Protein AF-A0A8X7XPV9-F1 (afdb_monomer)

Structure (mmCIF, N/CA/C/O backbone):
data_AF-A0A8X7XPV9-F1
#
_entry.id   AF-A0A8X7XPV9-F1
#
loop_
_atom_site.group_PDB
_atom_site.id
_atom_site.type_symbol
_atom_site.label_atom_id
_atom_site.label_alt_id
_atom_site.label_comp_id
_atom_site.label_asym_id
_atom_site.label_entity_id
_atom_site.label_seq_id
_atom_site.pdbx_PDB_ins_code
_atom_site.Cartn_x
_atom_site.Cartn_y
_atom_site.Cartn_z
_atom_site.occupancy
_atom_site.B_iso_or_equiv
_atom_site.auth_seq_id
_atom_site.auth_comp_id
_atom_site.auth_asym_id
_atom_site.auth_atom_id
_atom_site.pdbx_PDB_model_num
ATOM 1 N N . MET A 1 1 ? -7.619 2.287 -3.193 1.00 30.64 1 MET A N 1
ATOM 2 C CA . MET A 1 1 ? -6.980 1.703 -1.985 1.00 30.64 1 MET A CA 1
ATOM 3 C C . MET A 1 1 ? -5.509 1.299 -2.156 1.00 30.64 1 MET A C 1
ATOM 5 O O . MET A 1 1 ? -4.857 1.069 -1.144 1.00 30.64 1 MET A O 1
ATOM 9 N N . ALA A 1 2 ? -4.932 1.245 -3.365 1.00 28.08 2 ALA A N 1
ATOM 10 C CA . ALA A 1 2 ? -3.497 0.985 -3.552 1.00 28.08 2 ALA A CA 1
ATOM 11 C C . ALA A 1 2 ? -2.633 2.254 -3.366 1.00 28.08 2 ALA A C 1
ATOM 13 O O . ALA A 1 2 ? -1.808 2.597 -4.213 1.00 28.08 2 ALA A O 1
ATOM 14 N N . GLU A 1 3 ? -2.829 2.994 -2.270 1.00 33.31 3 GLU A N 1
ATOM 15 C CA . GLU A 1 3 ? -1.891 4.061 -1.925 1.00 33.31 3 GLU A CA 1
ATOM 16 C C . GLU A 1 3 ? -0.657 3.463 -1.243 1.00 33.31 3 GLU A C 1
ATOM 18 O O . GLU A 1 3 ? -0.717 2.591 -0.377 1.00 33.31 3 GLU A O 1
ATOM 23 N N . THR A 1 4 ? 0.513 3.980 -1.605 1.00 36.44 4 THR A N 1
ATOM 24 C CA . THR A 1 4 ? 1.807 3.620 -1.011 1.00 36.44 4 THR A CA 1
ATOM 25 C C . THR A 1 4 ? 1.918 3.967 0.487 1.00 36.44 4 THR A C 1
ATOM 27 O O . THR A 1 4 ? 2.986 3.785 1.068 1.00 36.44 4 THR A O 1
ATOM 30 N N . ARG A 1 5 ? 0.859 4.482 1.121 1.00 42.75 5 ARG A N 1
ATOM 31 C CA . ARG A 1 5 ? 0.845 5.081 2.461 1.00 42.75 5 ARG A CA 1
ATOM 32 C C . ARG A 1 5 ? -0.448 4.767 3.186 1.00 42.75 5 ARG A C 1
ATOM 34 O O . ARG A 1 5 ? -1.394 4.286 2.578 1.00 42.75 5 ARG A O 1
ATOM 41 N N . SER A 1 6 ? -0.466 5.090 4.470 1.00 32.38 6 SER A N 1
ATOM 42 C CA . SER A 1 6 ? -1.652 4.969 5.292 1.00 32.38 6 SER A CA 1
ATOM 43 C C . SER A 1 6 ? -2.768 5.861 4.758 1.00 32.38 6 SER A C 1
ATOM 45 O O . SER A 1 6 ? -2.692 7.087 4.844 1.00 32.38 6 SER A O 1
ATOM 47 N N . SER A 1 7 ? -3.758 5.230 4.141 1.00 39.00 7 SER A N 1
ATOM 48 C CA . SER A 1 7 ? -5.023 5.822 3.720 1.00 39.00 7 SER A CA 1
ATOM 49 C C . SER A 1 7 ? -6.079 5.477 4.763 1.00 39.00 7 SER A C 1
ATOM 51 O O . SER A 1 7 ? -5.959 4.461 5.445 1.00 39.00 7 SER A O 1
ATOM 53 N N . TRP A 1 8 ? -7.131 6.273 4.878 1.00 38.75 8 TRP A N 1
ATOM 54 C CA . TRP A 1 8 ? -8.295 5.874 5.660 1.00 38.75 8 TRP A CA 1
ATOM 55 C C . TRP A 1 8 ? -9.568 6.128 4.867 1.00 38.75 8 TRP A C 1
ATOM 57 O O . TRP A 1 8 ? -9.593 6.988 3.988 1.00 38.75 8 TRP A O 1
ATOM 67 N N . GLY A 1 9 ? -10.591 5.332 5.152 1.00 35.00 9 GLY A N 1
ATOM 68 C CA . GLY A 1 9 ? -11.913 5.452 4.563 1.00 35.00 9 GLY A CA 1
ATOM 69 C C . GLY A 1 9 ? -12.980 5.547 5.642 1.00 35.00 9 GLY A C 1
ATOM 70 O O . GLY A 1 9 ? -12.885 4.884 6.676 1.00 35.00 9 GLY A O 1
ATOM 71 N N . VAL A 1 10 ? -13.992 6.373 5.400 1.00 45.41 10 VAL A N 1
ATOM 72 C CA . VAL A 1 10 ? -15.196 6.468 6.236 1.00 45.41 10 VAL A CA 1
ATOM 73 C C . VAL A 1 10 ? -16.260 5.579 5.631 1.00 45.41 10 VAL A C 1
ATOM 75 O O . VAL A 1 10 ? -16.562 5.716 4.445 1.00 45.41 10 VAL A O 1
ATOM 78 N N . VAL A 1 11 ? -16.835 4.696 6.441 1.00 45.06 11 VAL A N 1
ATOM 79 C CA . VAL A 1 11 ? -18.019 3.925 6.071 1.00 45.06 11 VAL A CA 1
ATOM 80 C C . VAL A 1 11 ? -19.217 4.485 6.821 1.00 45.06 11 VAL A C 1
ATOM 82 O O . VAL A 1 11 ? -19.209 4.531 8.052 1.00 45.06 11 VAL A O 1
ATOM 85 N N . GLN A 1 12 ? -20.253 4.872 6.080 1.00 38.53 12 GLN A N 1
ATOM 86 C CA . GLN A 1 12 ? -21.561 5.205 6.633 1.00 38.53 12 GLN A CA 1
ATOM 87 C C . GLN A 1 12 ? -22.608 4.219 6.100 1.00 38.53 12 GLN A C 1
ATOM 89 O O . GLN A 1 12 ? -22.809 4.118 4.885 1.00 38.53 12 GLN A O 1
ATOM 94 N N . ALA A 1 13 ? -23.268 3.495 7.007 1.00 34.16 13 ALA A N 1
ATOM 95 C CA . ALA A 1 13 ? -24.376 2.594 6.691 1.00 34.16 13 ALA A CA 1
ATOM 96 C C . ALA A 1 13 ? -25.711 3.279 7.029 1.00 34.16 13 ALA A C 1
ATOM 98 O O . ALA A 1 13 ? -25.912 3.731 8.153 1.00 34.16 13 ALA A O 1
ATOM 99 N N . GLY A 1 14 ? -26.629 3.373 6.065 1.00 32.22 14 GLY A N 1
ATOM 100 C CA . GLY A 1 14 ? -27.944 3.985 6.275 1.00 32.22 14 GLY A CA 1
ATOM 101 C C . GLY A 1 14 ? -28.988 3.493 5.275 1.00 32.22 14 GLY A C 1
ATOM 102 O O . GLY A 1 14 ? -28.664 3.152 4.138 1.00 32.22 14 GLY A O 1
ATOM 103 N N . GLY A 1 15 ? -30.252 3.442 5.699 1.00 36.12 15 GLY A N 1
ATOM 104 C CA . GLY A 1 15 ? -31.383 3.073 4.849 1.00 36.12 15 GLY A CA 1
ATOM 105 C C . GLY A 1 15 ? -32.087 4.298 4.268 1.00 36.12 15 GLY A C 1
ATOM 106 O O . GLY A 1 15 ? -32.755 5.001 5.015 1.00 36.12 15 GLY A O 1
ATOM 107 N N . ALA A 1 16 ? -31.958 4.536 2.955 1.00 33.62 16 ALA A N 1
ATOM 108 C CA . ALA A 1 16 ? -33.048 4.913 2.034 1.00 33.62 16 ALA A CA 1
ATOM 109 C C . ALA A 1 16 ? -32.554 5.446 0.666 1.00 33.62 16 ALA A C 1
ATOM 111 O O . ALA A 1 16 ? -31.709 6.329 0.598 1.00 33.62 16 ALA A O 1
ATOM 112 N N . LYS A 1 17 ? -33.233 4.927 -0.373 1.00 33.62 17 LYS A N 1
ATOM 113 C CA . LYS A 1 17 ? -33.413 5.289 -1.802 1.00 33.62 17 LYS A CA 1
ATOM 114 C C . LYS A 1 17 ? -32.201 5.583 -2.720 1.00 33.62 17 LYS A C 1
ATOM 116 O O . LYS A 1 17 ? -31.355 6.407 -2.400 1.00 33.62 17 LYS A O 1
ATOM 121 N N . PRO A 1 18 ? -32.187 4.990 -3.937 1.00 30.36 18 PRO A N 1
ATOM 122 C CA . PRO A 1 18 ? -31.054 5.073 -4.853 1.00 30.36 18 PRO A CA 1
ATOM 123 C C . PRO A 1 18 ? -31.061 6.386 -5.657 1.00 30.36 18 PRO A C 1
ATOM 125 O O . PRO A 1 18 ? -32.085 6.711 -6.267 1.00 30.36 18 PRO A O 1
ATOM 128 N N . PRO A 1 19 ? -29.933 7.108 -5.756 1.00 34.88 19 PRO A N 1
ATOM 129 C CA . PRO A 1 19 ? -29.693 8.044 -6.843 1.00 34.88 19 PRO A CA 1
ATOM 130 C C . PRO A 1 19 ? -29.078 7.325 -8.054 1.00 34.88 19 PRO A C 1
ATOM 132 O O . PRO A 1 19 ? -28.442 6.277 -7.950 1.00 34.88 19 PRO A O 1
ATOM 135 N N . SER A 1 20 ? -29.302 7.904 -9.230 1.00 32.81 20 SER A N 1
ATOM 136 C CA . SER A 1 20 ? -28.870 7.403 -10.535 1.00 32.81 20 SER A CA 1
ATOM 137 C C . SER A 1 20 ? -27.347 7.362 -10.699 1.00 32.81 20 SER A C 1
ATOM 139 O O . SER A 1 20 ? -26.659 8.344 -10.432 1.00 32.81 20 SER A O 1
ATOM 141 N N . VAL A 1 21 ? -26.856 6.241 -11.231 1.00 30.48 21 VAL A N 1
ATOM 142 C CA . VAL A 1 21 ? -25.447 5.946 -11.531 1.00 30.48 21 VAL A CA 1
ATOM 143 C C . VAL A 1 21 ? -24.903 6.856 -12.648 1.00 30.48 21 VAL A C 1
ATOM 145 O O . VAL A 1 21 ? -25.435 6.808 -13.761 1.00 30.48 21 VAL A O 1
ATOM 148 N N . PRO A 1 22 ? -23.811 7.616 -12.445 1.00 28.47 22 PRO A N 1
ATOM 149 C CA . PRO A 1 22 ? -23.015 8.136 -13.548 1.00 28.47 22 PRO A CA 1
ATOM 150 C C . PRO A 1 22 ? -22.052 7.051 -14.049 1.00 28.47 22 PRO A C 1
ATOM 152 O O . PRO A 1 22 ? -21.370 6.385 -13.272 1.00 28.47 22 PRO A O 1
ATOM 155 N N . LYS A 1 23 ? -21.980 6.875 -15.371 1.00 28.45 23 LYS A N 1
ATOM 156 C CA . LYS A 1 23 ? -20.984 6.014 -16.023 1.00 28.45 23 LYS A CA 1
ATOM 157 C C . LYS A 1 23 ? -19.599 6.664 -15.915 1.00 28.45 23 LYS A C 1
ATOM 159 O O . LYS A 1 23 ? -19.410 7.775 -16.403 1.00 28.45 23 LYS A O 1
ATOM 164 N N . TYR A 1 24 ? -18.636 5.965 -15.318 1.00 34.62 24 TYR A N 1
ATOM 165 C CA . TYR A 1 24 ? -17.232 6.380 -15.299 1.00 34.62 24 TYR A CA 1
ATOM 166 C C . TYR A 1 24 ? -16.592 6.204 -16.682 1.00 34.62 24 TYR A C 1
ATOM 168 O O . TYR A 1 24 ? -16.655 5.127 -17.274 1.00 34.62 24 TYR A O 1
ATOM 176 N N . GLY A 1 25 ? -15.944 7.257 -17.178 1.00 25.95 25 GLY A N 1
ATOM 177 C CA . GLY A 1 25 ? -14.946 7.167 -18.240 1.00 25.95 25 GLY A CA 1
ATOM 178 C C . GLY A 1 25 ? -13.567 6.992 -17.612 1.00 25.95 25 GLY A C 1
ATOM 179 O O . GLY A 1 25 ? -13.131 7.837 -16.833 1.00 25.95 25 GLY A O 1
ATOM 180 N N . VAL A 1 26 ? -12.878 5.899 -17.935 1.00 31.92 26 VAL A N 1
ATOM 181 C CA . VAL A 1 26 ? -11.473 5.702 -17.558 1.00 31.92 26 VAL A CA 1
ATOM 182 C C . VAL A 1 26 ? -10.630 6.688 -18.373 1.00 31.92 26 VAL A C 1
ATOM 184 O O . VAL A 1 26 ? -10.576 6.604 -19.599 1.00 31.92 26 VAL A O 1
ATOM 187 N N . SER A 1 27 ? -9.999 7.656 -17.706 1.00 31.44 27 SER A N 1
ATOM 188 C CA . SER A 1 27 ? -9.079 8.595 -18.355 1.00 31.44 27 SER A CA 1
ATOM 189 C C . SER A 1 27 ? -7.833 7.848 -18.840 1.00 31.44 27 SER A C 1
ATOM 191 O O . SER A 1 27 ? -7.079 7.292 -18.040 1.00 31.44 27 SER A O 1
ATOM 193 N N . ARG A 1 28 ? -7.598 7.867 -20.160 1.00 31.95 28 ARG A N 1
ATOM 194 C CA . ARG A 1 28 ? -6.427 7.288 -20.852 1.00 31.95 28 ARG A CA 1
ATOM 195 C C . ARG A 1 28 ? -5.068 7.780 -20.316 1.00 31.95 28 ARG A C 1
ATOM 197 O O . ARG A 1 28 ? -4.057 7.132 -20.564 1.00 31.95 28 ARG A O 1
ATOM 204 N N . ALA A 1 29 ? -5.033 8.871 -19.550 1.00 29.09 29 ALA A N 1
ATOM 205 C CA . ALA A 1 29 ? -3.805 9.538 -19.112 1.00 29.09 29 ALA A CA 1
ATOM 206 C C . ALA A 1 29 ? -3.084 8.885 -17.910 1.00 29.09 29 ALA A C 1
ATOM 208 O O . ALA A 1 29 ? -1.942 9.231 -17.623 1.00 29.09 29 ALA A O 1
ATOM 209 N N . ALA A 1 30 ? -3.710 7.938 -17.199 1.00 32.41 30 ALA A N 1
ATOM 210 C CA . ALA A 1 30 ? -3.143 7.377 -15.963 1.00 32.41 30 ALA A CA 1
ATOM 211 C C . ALA A 1 30 ? -2.124 6.236 -16.177 1.00 32.41 30 ALA A C 1
ATOM 213 O O . ALA A 1 30 ? -1.462 5.820 -15.227 1.00 32.41 30 ALA A O 1
ATOM 214 N N . SER A 1 31 ? -1.992 5.716 -17.404 1.00 40.75 31 SER A N 1
ATOM 215 C CA . SER A 1 31 ? -1.224 4.489 -17.664 1.00 40.75 31 SER A CA 1
ATOM 216 C C . SER A 1 31 ? 0.263 4.705 -17.982 1.00 40.75 31 SER A C 1
ATOM 218 O O . SER A 1 31 ? 1.045 3.796 -17.719 1.00 40.75 31 SER A O 1
ATOM 220 N N . GLY A 1 32 ? 0.666 5.879 -18.487 1.00 35.78 32 GLY A N 1
ATOM 221 C CA . GLY A 1 32 ? 2.060 6.168 -18.868 1.00 35.78 32 GLY A CA 1
ATOM 222 C C . GLY A 1 32 ? 2.927 6.704 -17.721 1.00 35.78 32 GLY A C 1
ATOM 223 O O . GLY A 1 32 ? 3.937 6.096 -17.365 1.00 35.78 32 GLY A O 1
ATOM 224 N N . HIS A 1 33 ? 2.457 7.752 -17.029 1.00 40.56 33 HIS A N 1
ATOM 225 C CA . HIS A 1 33 ? 3.209 8.451 -15.968 1.00 40.56 33 HIS A CA 1
ATOM 226 C C . HIS A 1 33 ? 3.704 7.534 -14.830 1.00 40.56 33 HIS A C 1
ATOM 228 O O . HIS A 1 33 ? 4.781 7.734 -14.276 1.00 40.56 33 HIS A O 1
ATOM 234 N N . SER A 1 34 ? 2.941 6.505 -14.439 1.00 44.38 34 SER A N 1
ATOM 235 C CA . SER A 1 34 ? 3.355 5.623 -13.332 1.00 44.38 34 SER A CA 1
ATOM 236 C C . SER A 1 34 ? 4.432 4.603 -13.737 1.00 44.38 34 SER A C 1
ATOM 238 O O . SER A 1 34 ? 5.099 4.056 -12.851 1.00 44.38 34 SER A O 1
ATOM 240 N N . LYS A 1 35 ? 4.587 4.303 -15.032 1.00 47.31 35 LYS A N 1
ATOM 241 C CA . LYS A 1 35 ? 5.433 3.199 -15.518 1.00 47.31 35 LYS A CA 1
ATOM 242 C C . LYS A 1 35 ? 6.880 3.647 -15.732 1.00 47.31 35 LYS A C 1
ATOM 244 O O . LYS A 1 35 ? 7.796 2.962 -15.285 1.00 47.31 35 LYS A O 1
ATOM 249 N N . THR A 1 36 ? 7.089 4.832 -16.300 1.00 46.09 36 THR A N 1
ATOM 250 C CA . THR A 1 36 ? 8.428 5.313 -16.687 1.00 46.09 36 THR A CA 1
ATOM 251 C C . THR A 1 36 ? 9.159 6.029 -15.545 1.00 46.09 36 THR A C 1
ATOM 253 O O . THR A 1 36 ? 10.362 5.836 -15.380 1.00 46.09 36 THR A O 1
ATOM 256 N N . ILE A 1 37 ? 8.439 6.738 -14.659 1.00 50.03 37 ILE A N 1
ATOM 257 C CA . ILE A 1 37 ? 9.011 7.328 -13.426 1.00 50.03 37 ILE A CA 1
ATOM 258 C C . ILE A 1 37 ? 9.645 6.246 -12.539 1.00 50.03 37 ILE A C 1
ATOM 260 O O . ILE A 1 37 ? 10.694 6.450 -11.931 1.00 50.03 37 ILE A O 1
ATOM 264 N N . THR A 1 38 ? 9.030 5.065 -12.501 1.00 52.78 38 THR A N 1
ATOM 265 C CA . THR A 1 38 ? 9.510 3.940 -11.699 1.00 52.78 38 THR A CA 1
ATOM 266 C C . THR A 1 38 ? 10.829 3.367 -12.229 1.00 52.78 38 THR A C 1
ATOM 268 O O . THR A 1 38 ? 11.696 2.987 -11.444 1.00 52.78 38 THR A O 1
ATOM 271 N N . ALA A 1 39 ? 11.002 3.359 -13.551 1.00 53.62 39 ALA A N 1
ATOM 272 C CA . ALA A 1 39 ? 12.237 2.951 -14.209 1.00 53.62 39 ALA A CA 1
ATOM 273 C C . ALA A 1 39 ? 13.346 4.002 -14.010 1.00 53.62 39 ALA A C 1
ATOM 275 O O . ALA A 1 39 ? 14.460 3.663 -13.613 1.00 53.62 39 ALA A O 1
ATOM 276 N N . HIS A 1 40 ? 13.012 5.290 -14.164 1.00 56.91 40 HIS A N 1
ATOM 277 C CA . HIS A 1 40 ? 13.939 6.407 -13.964 1.00 56.91 40 HIS A CA 1
ATOM 278 C C . HIS A 1 40 ? 14.608 6.389 -12.586 1.00 56.91 40 HIS A C 1
ATOM 280 O O . HIS A 1 40 ? 15.828 6.492 -12.505 1.00 56.91 40 HIS A O 1
ATOM 286 N N . SER A 1 41 ? 13.836 6.206 -11.507 1.00 58.00 41 SER A N 1
ATOM 287 C CA . SER A 1 41 ? 14.374 6.200 -10.138 1.00 58.00 41 SER A CA 1
ATOM 288 C C . SER A 1 41 ? 15.399 5.090 -9.881 1.00 58.00 41 SER A C 1
ATOM 290 O O . SER A 1 41 ? 16.300 5.279 -9.069 1.00 58.00 41 SER A O 1
ATOM 292 N N . ILE A 1 42 ? 15.287 3.937 -10.546 1.00 58.78 42 ILE A N 1
ATOM 293 C CA . ILE A 1 42 ? 16.277 2.854 -10.424 1.00 58.78 42 ILE A CA 1
ATOM 294 C C . ILE A 1 42 ? 17.492 3.176 -11.301 1.00 58.78 42 ILE A C 1
ATOM 296 O O . ILE A 1 42 ? 18.637 3.049 -10.871 1.00 58.78 42 ILE A O 1
ATOM 300 N N . PHE A 1 43 ? 17.246 3.640 -12.526 1.00 63.75 43 PHE A N 1
ATOM 301 C CA . PHE A 1 43 ? 18.291 3.839 -13.526 1.00 63.75 43 PHE A CA 1
ATOM 302 C C . PHE A 1 43 ? 19.204 5.015 -13.177 1.00 63.75 43 PHE A C 1
ATOM 304 O O . PHE A 1 43 ? 20.421 4.889 -13.297 1.00 63.75 43 PHE A O 1
ATOM 311 N N . SER A 1 44 ? 18.660 6.111 -12.639 1.00 58.38 44 SER A N 1
ATOM 312 C CA . SER A 1 44 ? 19.441 7.279 -12.220 1.00 58.38 44 SER A CA 1
ATOM 313 C C . SER A 1 44 ? 20.428 6.967 -11.090 1.00 58.38 44 SER A C 1
ATOM 315 O O . SER A 1 44 ? 21.512 7.542 -11.046 1.00 58.38 44 SER A O 1
ATOM 317 N N . ASN A 1 45 ? 20.082 6.031 -10.199 1.00 58.00 45 ASN A N 1
ATOM 318 C CA . ASN A 1 45 ? 20.934 5.607 -9.083 1.00 58.00 45 ASN A CA 1
ATOM 319 C C . ASN A 1 45 ? 22.027 4.599 -9.496 1.00 58.00 45 ASN A C 1
ATOM 321 O O . ASN A 1 45 ? 22.960 4.361 -8.732 1.00 58.00 45 ASN A O 1
ATOM 325 N N . TYR A 1 46 ? 21.938 4.025 -10.699 1.00 56.38 46 TYR A N 1
ATOM 326 C CA . TYR A 1 46 ? 22.891 3.044 -11.230 1.00 56.38 46 TYR A CA 1
ATOM 327 C C . TYR A 1 46 ? 23.977 3.649 -12.141 1.00 56.38 46 TYR A C 1
ATOM 329 O O . TYR A 1 46 ? 25.049 3.065 -12.321 1.00 56.38 46 TYR A O 1
ATOM 337 N N . LEU A 1 47 ? 23.739 4.851 -12.677 1.00 55.56 47 LEU A N 1
ATOM 338 C CA . LEU A 1 47 ? 24.623 5.537 -13.629 1.00 55.56 47 LEU A CA 1
ATOM 339 C C . LEU A 1 47 ? 26.113 5.674 -13.231 1.00 55.56 47 LEU A C 1
ATOM 341 O O . LEU A 1 47 ? 26.933 5.650 -14.148 1.00 55.56 47 LEU A O 1
ATOM 345 N N . PRO A 1 48 ? 26.533 5.758 -11.949 1.00 52.97 48 PRO A N 1
ATOM 346 C CA . PRO A 1 48 ? 27.950 5.964 -11.623 1.00 52.97 48 PRO A CA 1
ATOM 347 C C . PRO A 1 48 ? 28.909 4.820 -12.010 1.00 52.97 48 PRO A C 1
ATOM 349 O O . PRO A 1 48 ? 30.112 5.055 -12.041 1.00 52.97 48 PRO A O 1
ATOM 352 N N . ASN A 1 49 ? 28.419 3.602 -12.299 1.00 49.84 49 ASN A N 1
ATOM 353 C CA . ASN A 1 49 ? 29.259 2.391 -12.393 1.00 49.84 49 ASN A CA 1
ATOM 354 C C . ASN A 1 49 ? 29.061 1.547 -13.679 1.00 49.84 49 ASN A C 1
ATOM 356 O O . ASN A 1 49 ? 29.329 0.344 -13.670 1.00 49.84 49 ASN A O 1
ATOM 360 N N . THR A 1 50 ? 28.573 2.123 -14.787 1.00 54.41 50 THR A N 1
ATOM 361 C CA . THR A 1 50 ? 28.156 1.357 -15.988 1.00 54.41 50 THR A CA 1
ATOM 362 C C . THR A 1 50 ? 29.091 1.425 -17.199 1.00 54.41 50 THR A C 1
ATOM 364 O O . THR A 1 50 ? 29.756 2.422 -17.449 1.00 54.41 50 THR A O 1
ATOM 367 N N . VAL A 1 51 ? 29.103 0.341 -17.989 1.00 57.69 51 VAL A N 1
ATOM 368 C CA . VAL A 1 51 ? 29.834 0.197 -19.268 1.00 57.69 51 VAL A CA 1
ATOM 369 C C . VAL A 1 51 ? 29.068 0.891 -20.414 1.00 57.69 51 VAL A C 1
ATOM 371 O O . VAL A 1 51 ? 27.837 0.857 -20.425 1.00 57.69 51 VAL A O 1
ATOM 374 N N . GLU A 1 52 ? 29.772 1.465 -21.403 1.00 57.59 52 GLU A N 1
ATOM 375 C CA . GLU A 1 52 ? 29.240 2.335 -22.484 1.00 57.59 52 GLU A CA 1
ATOM 376 C C . GLU A 1 52 ? 27.886 1.937 -23.125 1.00 57.59 52 GLU A C 1
ATOM 378 O O . GLU A 1 52 ? 27.033 2.818 -23.255 1.00 57.59 52 GLU A O 1
ATOM 383 N N . PRO A 1 53 ? 27.601 0.666 -23.493 1.00 59.00 53 PRO A N 1
ATOM 384 C CA . PRO A 1 53 ? 26.325 0.309 -24.129 1.00 59.00 53 PRO A CA 1
ATOM 385 C C . PRO A 1 53 ? 25.112 0.519 -23.214 1.00 59.00 53 PRO A C 1
ATOM 387 O O . PRO A 1 53 ? 24.024 0.844 -23.682 1.00 59.00 53 PRO A O 1
ATOM 390 N N . LYS A 1 54 ? 25.302 0.357 -21.900 1.00 71.31 54 LYS A N 1
ATOM 391 C CA . LYS A 1 54 ? 24.249 0.519 -20.886 1.00 71.31 54 LYS A CA 1
ATOM 392 C C . LYS A 1 54 ? 23.983 1.992 -20.587 1.00 71.31 54 LYS A C 1
ATOM 394 O O . LYS A 1 54 ? 22.868 2.353 -20.222 1.00 71.31 54 LYS A O 1
ATOM 399 N N . LEU A 1 55 ? 24.986 2.846 -20.801 1.00 75.19 55 LEU A N 1
ATOM 400 C CA . LEU A 1 55 ? 24.856 4.293 -20.669 1.00 75.19 55 LEU A CA 1
ATOM 401 C C . LEU A 1 55 ? 23.931 4.872 -21.749 1.00 75.19 55 LEU A C 1
ATOM 403 O O . LEU A 1 55 ? 23.157 5.780 -21.462 1.00 75.19 55 LEU A O 1
ATOM 407 N N . ALA A 1 56 ? 23.971 4.326 -22.970 1.00 84.00 56 ALA A N 1
ATOM 408 C CA . ALA A 1 56 ? 23.083 4.736 -24.058 1.00 84.00 56 ALA A CA 1
ATOM 409 C C . ALA A 1 56 ? 21.611 4.398 -23.765 1.00 84.00 56 ALA A C 1
ATOM 411 O O . ALA A 1 56 ? 20.746 5.259 -23.918 1.00 84.00 56 ALA A O 1
ATOM 412 N N . ASP A 1 57 ? 21.340 3.181 -23.284 1.00 87.81 57 ASP A N 1
ATOM 413 C CA . ASP A 1 57 ? 19.988 2.752 -22.905 1.00 87.81 57 ASP A CA 1
ATOM 414 C C . ASP A 1 57 ? 19.452 3.577 -21.731 1.00 87.81 57 ASP A C 1
ATOM 416 O O . ASP A 1 57 ? 18.332 4.086 -21.782 1.00 87.81 57 ASP A O 1
ATOM 420 N N . ALA A 1 58 ? 20.266 3.763 -20.686 1.00 83.25 58 ALA A N 1
ATOM 421 C CA . ALA A 1 58 ? 19.882 4.568 -19.532 1.00 83.25 58 ALA A CA 1
ATOM 422 C C . ALA A 1 58 ? 19.620 6.026 -19.935 1.00 83.25 58 ALA A C 1
ATOM 424 O O . ALA A 1 58 ? 18.617 6.605 -19.523 1.00 83.25 58 ALA A O 1
ATOM 425 N N . LYS A 1 59 ? 20.469 6.600 -20.798 1.00 84.75 59 LYS A N 1
ATOM 426 C CA . LYS A 1 59 ? 20.269 7.944 -21.345 1.00 84.75 59 LYS A CA 1
ATOM 427 C C . LYS A 1 59 ? 18.966 8.045 -22.136 1.00 84.75 59 LYS A C 1
ATOM 429 O O . LYS A 1 59 ? 18.235 9.003 -21.930 1.00 84.75 59 LYS A O 1
ATOM 434 N N . MET A 1 60 ? 18.645 7.062 -22.979 1.00 88.38 60 MET A N 1
ATOM 435 C CA . MET A 1 60 ? 17.387 7.043 -23.733 1.00 88.38 60 MET A CA 1
ATOM 436 C C . MET A 1 60 ? 16.171 7.092 -22.801 1.00 88.38 60 MET A C 1
ATOM 438 O O . MET A 1 60 ? 15.281 7.915 -23.004 1.00 88.38 60 MET A O 1
ATOM 442 N N . VAL A 1 61 ? 16.151 6.260 -21.754 1.00 85.88 61 VAL A N 1
ATOM 443 C CA . VAL A 1 61 ? 15.050 6.270 -20.778 1.00 85.88 61 VAL A CA 1
ATOM 444 C C . VAL A 1 61 ? 14.986 7.611 -20.039 1.00 85.88 61 VAL A C 1
ATOM 446 O O . VAL A 1 61 ? 13.906 8.189 -19.910 1.00 85.88 61 VAL A O 1
ATOM 449 N N . CYS A 1 62 ? 16.127 8.139 -19.587 1.00 83.00 62 CYS A N 1
ATOM 450 C CA . CYS A 1 62 ? 16.187 9.432 -18.905 1.00 83.00 62 CYS A CA 1
ATOM 451 C C . CYS A 1 62 ? 15.740 10.598 -19.798 1.00 83.00 62 CYS A C 1
ATOM 453 O O . CYS A 1 62 ? 15.048 11.494 -19.316 1.00 83.00 62 CYS A O 1
ATOM 455 N N . ASP A 1 63 ? 16.090 10.582 -21.085 1.00 85.25 63 ASP A N 1
ATOM 456 C CA . ASP A 1 63 ? 15.715 11.618 -22.049 1.00 85.25 63 ASP A CA 1
ATOM 457 C C . ASP A 1 63 ? 14.194 11.632 -22.277 1.00 85.25 63 ASP A C 1
ATOM 459 O O . ASP A 1 63 ? 13.590 12.705 -22.244 1.00 85.25 63 ASP A O 1
ATOM 463 N N . VAL A 1 64 ? 13.556 10.463 -22.433 1.00 84.56 64 VAL A N 1
ATOM 464 C CA . VAL A 1 64 ? 12.089 10.351 -22.585 1.00 84.56 64 VAL A CA 1
ATOM 465 C C . VAL A 1 64 ? 11.361 10.895 -21.355 1.00 84.56 64 VAL A C 1
ATOM 467 O O . VAL A 1 64 ? 10.429 11.690 -21.482 1.00 84.56 64 VAL A O 1
ATOM 470 N N . VAL A 1 65 ? 11.821 10.526 -20.155 1.00 79.62 65 VAL A N 1
ATOM 471 C CA . VAL A 1 65 ? 11.241 11.004 -18.886 1.00 79.62 65 VAL A CA 1
ATOM 472 C C . VAL A 1 65 ? 11.427 12.510 -18.732 1.00 79.62 65 VAL A C 1
ATOM 474 O O . VAL A 1 65 ? 10.490 13.217 -18.368 1.00 79.62 65 VAL A O 1
ATOM 477 N N . SER A 1 66 ? 12.615 13.023 -19.055 1.00 80.69 66 SER A N 1
ATOM 478 C CA . SER A 1 66 ? 12.922 14.456 -18.955 1.00 80.69 66 SER A CA 1
ATOM 479 C C . SER A 1 66 ? 12.084 15.305 -19.915 1.00 80.69 66 SER A C 1
ATOM 481 O O . SER A 1 66 ? 11.824 16.474 -19.635 1.00 80.69 66 SER A O 1
ATOM 483 N N . ARG A 1 67 ? 11.646 14.723 -21.037 1.00 82.81 67 ARG A N 1
ATOM 484 C CA . ARG A 1 67 ? 10.751 15.364 -22.011 1.00 82.81 67 ARG A CA 1
ATOM 485 C C . ARG A 1 67 ? 9.266 15.208 -21.683 1.00 82.81 67 ARG A C 1
ATOM 487 O O . ARG A 1 67 ? 8.450 15.792 -22.387 1.00 82.81 67 ARG A O 1
ATOM 494 N N . MET A 1 68 ? 8.914 14.462 -20.631 1.00 75.50 68 MET A N 1
ATOM 495 C CA . MET A 1 68 ? 7.527 14.106 -20.288 1.00 75.50 68 MET A CA 1
ATOM 496 C C . MET A 1 68 ? 6.788 13.366 -21.421 1.00 75.50 68 MET A C 1
ATOM 498 O O . MET A 1 68 ? 5.560 13.407 -21.524 1.00 75.50 68 MET A O 1
ATOM 502 N N . GLU A 1 69 ? 7.540 12.676 -22.281 1.00 77.50 69 GLU A N 1
ATOM 503 C CA . GLU A 1 69 ? 7.016 11.843 -23.373 1.00 77.50 69 GLU A CA 1
ATOM 504 C C . GLU A 1 69 ? 6.666 10.426 -22.878 1.00 77.50 69 GLU A C 1
ATOM 506 O O . GLU A 1 69 ? 6.306 9.543 -23.649 1.00 77.50 69 GLU A O 1
ATOM 511 N N . ASP A 1 70 ? 6.709 10.203 -21.564 1.00 69.25 70 ASP A N 1
ATOM 512 C CA . ASP A 1 70 ? 6.382 8.946 -20.897 1.00 69.25 70 ASP A CA 1
ATOM 513 C C . ASP A 1 70 ? 4.877 8.635 -20.829 1.00 69.25 70 ASP A C 1
ATOM 515 O O . ASP A 1 70 ? 4.463 7.635 -20.239 1.00 69.25 70 ASP A O 1
ATOM 519 N N . THR A 1 71 ? 4.051 9.490 -21.432 1.00 70.81 71 THR A N 1
ATOM 520 C CA . THR A 1 71 ? 2.608 9.275 -21.612 1.00 70.81 71 THR A CA 1
ATOM 521 C C . THR A 1 71 ? 2.240 8.618 -22.933 1.00 70.81 71 THR A C 1
ATOM 523 O O . THR A 1 71 ? 1.124 8.109 -23.050 1.00 70.81 71 THR A O 1
ATOM 526 N N . GLU A 1 72 ? 3.167 8.591 -23.887 1.00 78.19 72 GLU A N 1
ATOM 527 C CA . GLU A 1 72 ? 2.977 7.963 -25.188 1.00 78.19 72 GLU A CA 1
ATOM 528 C C . GLU A 1 72 ? 3.271 6.452 -25.128 1.00 78.19 72 GLU A C 1
ATOM 530 O O . GLU A 1 72 ? 3.988 5.985 -24.234 1.00 78.19 72 GLU A O 1
ATOM 535 N N . PRO A 1 73 ? 2.724 5.649 -26.063 1.00 80.56 73 PRO A N 1
ATOM 536 C CA . PRO A 1 73 ? 3.116 4.252 -26.209 1.00 80.56 73 PRO A CA 1
ATOM 537 C C . PRO A 1 73 ? 4.634 4.117 -26.371 1.00 80.56 73 PRO A C 1
ATOM 539 O O . PRO A 1 73 ? 5.267 4.919 -27.058 1.00 80.56 73 PRO A O 1
ATOM 542 N N . PHE A 1 74 ? 5.225 3.083 -25.768 1.00 85.00 74 PHE A N 1
ATOM 543 C CA . PHE A 1 74 ? 6.662 2.854 -25.890 1.00 85.00 74 PHE A CA 1
ATOM 544 C C . PHE A 1 74 ? 7.055 2.634 -27.352 1.00 85.00 74 PHE A C 1
ATOM 546 O O . PHE A 1 74 ? 6.447 1.820 -28.051 1.00 85.00 74 PHE A O 1
ATOM 553 N N . SER A 1 75 ? 8.111 3.314 -27.803 1.00 89.88 75 SER A N 1
ATOM 554 C CA . SER A 1 75 ? 8.747 2.927 -29.058 1.00 89.88 75 SER A CA 1
ATOM 555 C C . SER A 1 75 ? 9.408 1.548 -28.905 1.00 89.88 75 SER A C 1
ATOM 557 O O . SER A 1 75 ? 9.817 1.184 -27.792 1.00 89.88 75 SER A O 1
ATOM 559 N N . PRO A 1 76 ? 9.562 0.771 -29.994 1.00 90.94 76 PRO A N 1
ATOM 560 C CA . PRO A 1 76 ? 10.263 -0.514 -29.946 1.00 90.94 76 PRO A CA 1
ATOM 561 C C . PRO A 1 76 ? 11.681 -0.404 -29.362 1.00 90.94 76 PRO A C 1
ATOM 563 O O . PRO A 1 76 ? 12.128 -1.284 -28.620 1.00 90.94 76 PRO A O 1
ATOM 566 N N . GLU A 1 77 ? 12.379 0.695 -29.654 1.00 91.94 77 GLU A N 1
ATOM 567 C CA . GLU A 1 77 ? 13.729 0.971 -29.161 1.00 91.94 77 GLU A CA 1
ATOM 568 C C . GLU A 1 77 ? 13.730 1.232 -27.653 1.00 91.94 77 GLU A C 1
ATOM 570 O O . GLU A 1 77 ? 14.543 0.643 -26.936 1.00 91.94 77 GLU A O 1
ATOM 575 N N . LEU A 1 78 ? 12.791 2.054 -27.165 1.00 89.81 78 LEU A N 1
ATOM 576 C CA . LEU A 1 78 ? 12.650 2.359 -25.742 1.00 89.81 78 LEU A CA 1
ATOM 577 C C . LEU A 1 78 ? 12.303 1.099 -24.946 1.00 89.81 78 LEU A C 1
ATOM 579 O O . LEU A 1 78 ? 12.937 0.824 -23.928 1.00 89.81 78 LEU A O 1
ATOM 583 N N . LEU A 1 79 ? 11.345 0.304 -25.430 1.00 90.88 79 LEU A N 1
ATOM 584 C CA . LEU A 1 79 ? 10.959 -0.952 -24.791 1.00 90.88 79 LEU A CA 1
ATOM 585 C C . LEU A 1 79 ? 12.154 -1.910 -24.683 1.00 90.88 79 LEU A C 1
ATOM 587 O O . LEU A 1 79 ? 12.444 -2.436 -23.607 1.00 90.88 79 LEU A O 1
ATOM 591 N N . THR A 1 80 ? 12.897 -2.080 -25.779 1.00 92.69 80 THR A N 1
ATOM 592 C CA . THR A 1 80 ? 14.087 -2.941 -25.812 1.00 92.69 80 THR A CA 1
ATOM 593 C C . THR A 1 80 ? 15.183 -2.438 -24.866 1.00 92.69 80 THR A C 1
ATOM 595 O O . THR A 1 80 ? 15.844 -3.241 -24.204 1.00 92.69 80 THR A O 1
ATOM 598 N N . ALA A 1 81 ? 15.387 -1.121 -24.774 1.00 91.69 81 ALA A N 1
ATOM 599 C CA . ALA A 1 81 ? 16.320 -0.516 -23.824 1.00 91.69 81 ALA A CA 1
ATOM 600 C C . ALA A 1 81 ? 15.895 -0.781 -22.368 1.00 91.69 81 ALA A C 1
ATOM 602 O O . ALA A 1 81 ? 16.705 -1.250 -21.570 1.00 91.69 81 ALA A O 1
ATOM 603 N N . MET A 1 82 ? 14.617 -0.575 -22.029 1.00 90.12 82 MET A N 1
ATOM 604 C CA . MET A 1 82 ? 14.087 -0.843 -20.686 1.00 90.12 82 MET A CA 1
ATOM 605 C C . MET A 1 82 ? 14.232 -2.316 -20.285 1.00 90.12 82 MET A C 1
ATOM 607 O O . MET A 1 82 ? 14.625 -2.600 -19.154 1.00 90.12 82 MET A O 1
ATOM 611 N N . MET A 1 83 ? 13.972 -3.251 -21.205 1.00 92.56 83 MET A N 1
ATOM 612 C CA . MET A 1 83 ? 14.145 -4.687 -20.956 1.00 92.56 83 MET A CA 1
ATOM 613 C C . MET A 1 83 ? 15.613 -5.055 -20.705 1.00 92.56 83 MET A C 1
ATOM 615 O O . MET A 1 83 ? 15.907 -5.795 -19.766 1.00 92.56 83 MET A O 1
ATOM 619 N N . ARG A 1 84 ? 16.549 -4.515 -21.502 1.00 93.00 84 ARG A N 1
ATOM 620 C CA . ARG A 1 84 ? 17.993 -4.747 -21.311 1.00 93.00 84 ARG A CA 1
ATOM 621 C C . ARG A 1 84 ? 18.502 -4.174 -19.993 1.00 93.00 84 ARG A C 1
ATOM 623 O O . ARG A 1 84 ? 19.284 -4.838 -19.318 1.00 93.00 84 ARG A O 1
ATOM 630 N N . LEU A 1 85 ? 18.040 -2.982 -19.616 1.00 90.69 85 LEU A N 1
ATOM 631 C CA . LEU A 1 85 ? 18.358 -2.388 -18.318 1.00 90.69 85 LEU A CA 1
ATOM 632 C C . LEU A 1 85 ? 17.781 -3.224 -17.176 1.00 90.69 85 LEU A C 1
ATOM 634 O O . LEU A 1 85 ? 18.494 -3.509 -16.225 1.00 90.69 85 LEU A O 1
ATOM 638 N N . TRP A 1 86 ? 16.526 -3.670 -17.258 1.00 93.38 86 TRP A N 1
ATOM 639 C CA . TRP A 1 86 ? 15.936 -4.473 -16.185 1.00 93.38 86 TRP A CA 1
ATOM 640 C C . TRP A 1 86 ? 16.623 -5.832 -16.005 1.00 93.38 86 TRP A C 1
ATOM 642 O O . TRP A 1 86 ? 16.786 -6.287 -14.875 1.00 93.38 86 TRP A O 1
ATOM 652 N N . ALA A 1 87 ? 17.091 -6.453 -17.089 1.00 92.94 87 ALA A N 1
ATOM 653 C CA . ALA A 1 87 ? 17.853 -7.701 -17.034 1.00 92.94 87 ALA A CA 1
ATOM 654 C C . ALA A 1 87 ? 19.280 -7.540 -16.464 1.00 92.94 87 ALA A C 1
ATOM 656 O O . ALA A 1 87 ? 19.955 -8.538 -16.203 1.00 92.94 87 ALA A O 1
ATOM 657 N N . ASP A 1 88 ? 19.762 -6.309 -16.280 1.00 89.75 88 ASP A N 1
ATOM 658 C CA . ASP A 1 88 ? 21.104 -6.046 -15.778 1.00 89.75 88 ASP A CA 1
ATOM 659 C C . ASP A 1 88 ? 21.244 -6.359 -14.277 1.00 89.75 88 ASP A C 1
ATOM 661 O O . ASP A 1 88 ? 20.441 -5.934 -13.445 1.00 89.75 88 ASP A O 1
ATOM 665 N N . SER A 1 89 ? 22.315 -7.066 -13.905 1.00 90.44 89 SER A N 1
ATOM 666 C CA . SER A 1 89 ? 22.546 -7.481 -12.517 1.00 90.44 89 SER A CA 1
ATOM 667 C C . SER A 1 89 ? 22.769 -6.311 -11.559 1.00 90.44 89 SER A C 1
ATOM 669 O O . SER A 1 89 ? 22.382 -6.393 -10.396 1.00 90.44 89 SER A O 1
ATOM 671 N N . GLY A 1 90 ? 23.383 -5.224 -12.023 1.00 86.44 90 GLY A N 1
ATOM 672 C CA . GLY A 1 90 ? 23.604 -4.037 -11.208 1.00 86.44 90 GLY A CA 1
ATOM 673 C C . GLY A 1 90 ? 22.332 -3.205 -11.028 1.00 86.44 90 GLY A C 1
ATOM 674 O O . GLY A 1 90 ? 22.103 -2.661 -9.948 1.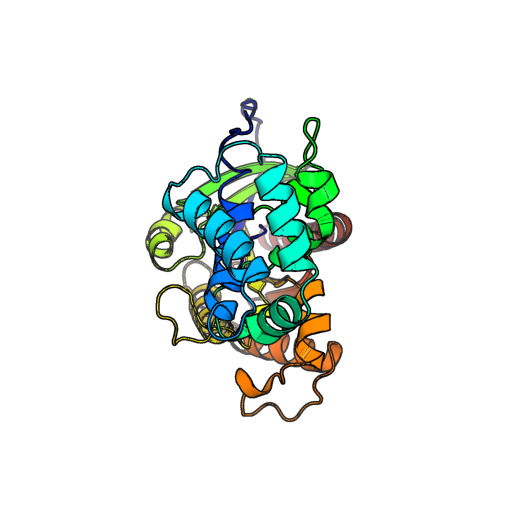00 86.44 90 GLY A O 1
ATOM 675 N N . ILE A 1 91 ? 21.443 -3.191 -12.025 1.00 88.12 91 ILE A N 1
ATOM 676 C CA . ILE A 1 91 ? 20.072 -2.680 -11.871 1.00 88.12 91 ILE A CA 1
ATOM 677 C C . ILE A 1 91 ? 19.281 -3.516 -10.862 1.00 88.12 91 ILE A C 1
ATOM 679 O O . ILE A 1 91 ? 18.629 -2.951 -9.981 1.00 88.12 91 ILE A O 1
ATOM 683 N N . GLN A 1 92 ? 19.378 -4.846 -10.929 1.00 90.94 92 GLN A N 1
ATOM 684 C CA . GLN A 1 92 ? 18.753 -5.731 -9.942 1.00 90.94 92 GLN A CA 1
ATOM 685 C C . GLN A 1 92 ? 19.315 -5.504 -8.528 1.00 90.94 92 GLN A C 1
ATOM 687 O O . GLN A 1 92 ? 18.564 -5.495 -7.551 1.00 90.94 92 GLN A O 1
ATOM 692 N N . GLU A 1 93 ? 20.620 -5.260 -8.390 1.00 87.56 93 GLU A N 1
ATOM 693 C CA . GLU A 1 93 ? 21.240 -4.891 -7.113 1.00 87.56 93 GLU A CA 1
ATOM 694 C C . GLU A 1 93 ? 20.724 -3.540 -6.595 1.00 87.56 93 GLU A C 1
ATOM 696 O O . GLU A 1 93 ? 20.336 -3.429 -5.429 1.00 87.56 93 GLU A O 1
ATOM 701 N N . CYS A 1 94 ? 20.633 -2.532 -7.468 1.00 87.62 94 CYS A N 1
ATOM 702 C CA . CYS A 1 94 ? 20.057 -1.233 -7.131 1.00 87.62 94 CYS A CA 1
ATOM 703 C C . CYS A 1 94 ? 18.604 -1.379 -6.657 1.00 87.62 94 CYS A C 1
ATOM 705 O O . CYS A 1 94 ? 18.232 -0.819 -5.622 1.00 87.62 94 CYS A O 1
ATOM 707 N N . PHE A 1 95 ? 17.794 -2.180 -7.354 1.00 88.75 95 PHE A N 1
ATOM 708 C CA . PHE A 1 95 ? 16.414 -2.478 -6.971 1.00 88.75 95 PHE A CA 1
ATOM 709 C C . PHE A 1 95 ? 16.322 -3.172 -5.601 1.00 88.75 95 PHE A C 1
ATOM 711 O O . PHE A 1 95 ? 15.477 -2.812 -4.777 1.00 88.75 95 PHE A O 1
ATOM 718 N N . ASN A 1 96 ? 17.224 -4.110 -5.298 1.00 89.31 96 ASN A N 1
ATOM 719 C CA . ASN A 1 96 ? 17.296 -4.749 -3.978 1.00 89.31 96 ASN A CA 1
ATOM 720 C C . ASN A 1 96 ? 17.646 -3.763 -2.847 1.00 89.31 96 ASN A C 1
ATOM 722 O O . ASN A 1 96 ? 17.317 -4.017 -1.687 1.00 89.31 96 ASN A O 1
ATOM 726 N N . ARG A 1 97 ? 18.250 -2.619 -3.182 1.00 87.31 97 ARG A N 1
ATOM 727 C CA . ARG A 1 97 ? 18.549 -1.503 -2.271 1.00 87.31 97 ARG A CA 1
ATOM 728 C C . ARG A 1 97 ? 17.500 -0.387 -2.312 1.00 87.31 97 ARG A C 1
ATOM 730 O O . ARG A 1 97 ? 17.709 0.672 -1.730 1.00 87.31 97 ARG A O 1
ATOM 737 N N . SER A 1 98 ? 16.338 -0.623 -2.923 1.00 86.50 98 SER A N 1
ATOM 738 C CA . SER A 1 98 ? 15.269 0.374 -3.104 1.00 86.50 98 SER A CA 1
ATOM 739 C C . SER A 1 98 ? 14.698 0.997 -1.828 1.00 86.50 98 SER A C 1
ATOM 741 O O . SER A 1 98 ? 13.970 1.978 -1.917 1.00 86.50 98 SER A O 1
ATOM 743 N N . ARG A 1 99 ? 15.033 0.494 -0.632 1.00 84.56 99 ARG A N 1
ATOM 744 C CA . ARG A 1 99 ? 14.725 1.187 0.632 1.00 84.56 99 ARG A CA 1
ATOM 745 C C . ARG A 1 99 ? 15.480 2.514 0.796 1.00 84.56 99 ARG A C 1
ATOM 747 O O . ARG A 1 99 ? 15.026 3.378 1.536 1.00 84.56 99 ARG A O 1
ATOM 754 N N . GLU A 1 100 ? 16.621 2.662 0.123 1.00 86.25 100 GLU A N 1
ATOM 755 C CA . GLU A 1 100 ? 17.510 3.828 0.220 1.00 86.25 100 GLU A CA 1
ATOM 756 C C . GLU A 1 100 ? 16.984 5.045 -0.553 1.00 86.25 100 GLU A C 1
ATOM 758 O O . GLU A 1 100 ? 17.480 6.152 -0.371 1.00 86.25 100 GLU A O 1
ATOM 763 N N . TYR A 1 101 ? 15.979 4.859 -1.411 1.00 83.69 101 TYR A N 1
ATOM 764 C CA . TYR A 1 101 ? 15.414 5.913 -2.244 1.00 83.69 101 TYR A CA 1
ATOM 765 C C . TYR A 1 101 ? 13.906 5.720 -2.451 1.00 83.69 101 TYR A C 1
ATOM 767 O O . TYR A 1 101 ? 13.287 4.757 -2.001 1.00 83.69 101 TYR A O 1
ATOM 775 N N . GLN A 1 102 ? 13.265 6.685 -3.105 1.00 81.06 102 GLN A N 1
ATOM 776 C CA . GLN A 1 102 ? 11.820 6.669 -3.312 1.00 81.06 102 GLN A CA 1
ATOM 777 C C . GLN A 1 102 ? 11.474 5.851 -4.561 1.00 81.06 102 GLN A C 1
ATOM 779 O O . GLN A 1 102 ? 11.554 6.355 -5.678 1.00 81.06 102 GLN A O 1
ATOM 784 N N . LEU A 1 103 ? 11.058 4.597 -4.365 1.00 84.69 103 LEU A N 1
ATOM 785 C CA . LEU A 1 103 ? 10.578 3.721 -5.435 1.00 84.69 103 LEU A CA 1
ATOM 786 C C . LEU A 1 103 ? 9.107 3.328 -5.233 1.00 84.69 103 LEU A C 1
ATOM 788 O O . LEU A 1 103 ? 8.618 3.232 -4.105 1.00 84.69 103 LEU A O 1
ATOM 792 N N . ASN A 1 104 ? 8.384 3.123 -6.337 1.00 84.62 104 ASN A N 1
ATOM 793 C CA . ASN A 1 104 ? 7.021 2.601 -6.310 1.00 84.62 104 ASN A CA 1
ATOM 794 C C . ASN A 1 104 ? 7.025 1.099 -5.981 1.00 84.62 104 ASN A C 1
ATOM 796 O O . ASN A 1 104 ? 7.769 0.331 -6.578 1.00 84.62 104 ASN A O 1
ATOM 800 N N . ASP A 1 105 ? 6.138 0.674 -5.088 1.00 85.69 105 ASP A N 1
ATOM 801 C CA . ASP A 1 105 ? 5.947 -0.727 -4.707 1.00 85.69 105 ASP A CA 1
ATOM 802 C C . ASP A 1 105 ? 5.604 -1.641 -5.901 1.00 85.69 105 ASP A C 1
ATOM 804 O O . ASP A 1 105 ? 6.006 -2.802 -5.940 1.00 85.69 105 ASP A O 1
ATOM 808 N N . SER A 1 106 ? 4.912 -1.112 -6.917 1.00 89.62 106 SER A N 1
ATOM 809 C CA . SER A 1 106 ? 4.570 -1.856 -8.139 1.00 89.62 106 SER A CA 1
ATOM 810 C C . SER A 1 106 ? 5.711 -1.944 -9.161 1.00 89.62 106 SER A C 1
ATOM 812 O O . SER A 1 106 ? 5.503 -2.498 -10.239 1.00 89.62 106 SER A O 1
ATOM 814 N N . ALA A 1 107 ? 6.901 -1.404 -8.864 1.00 89.88 107 ALA A N 1
ATOM 815 C CA . ALA A 1 107 ? 8.025 -1.339 -9.801 1.00 89.88 107 ALA A CA 1
ATOM 816 C C . ALA A 1 107 ? 8.352 -2.681 -10.435 1.00 89.88 107 ALA A C 1
ATOM 818 O O . ALA A 1 107 ? 8.335 -2.811 -11.657 1.00 89.88 107 ALA A O 1
ATOM 819 N N . LYS A 1 108 ? 8.585 -3.682 -9.586 1.00 91.56 108 LYS A N 1
ATOM 820 C CA . LYS A 1 108 ? 8.968 -5.017 -10.026 1.00 91.56 108 LYS A CA 1
ATOM 821 C C . LYS A 1 108 ? 7.912 -5.629 -10.940 1.00 91.56 108 LYS A C 1
ATOM 823 O O . LYS A 1 108 ? 8.245 -6.123 -12.003 1.00 91.56 108 LYS A O 1
ATOM 828 N N . TYR A 1 109 ? 6.639 -5.520 -10.556 1.00 92.31 109 TYR A N 1
ATOM 829 C CA . TYR A 1 109 ? 5.517 -6.060 -11.324 1.00 92.31 109 TYR A CA 1
ATOM 830 C C . TYR A 1 109 ? 5.485 -5.521 -12.761 1.00 92.31 109 TYR A C 1
ATOM 832 O O . TYR A 1 109 ? 5.339 -6.293 -13.707 1.00 92.31 109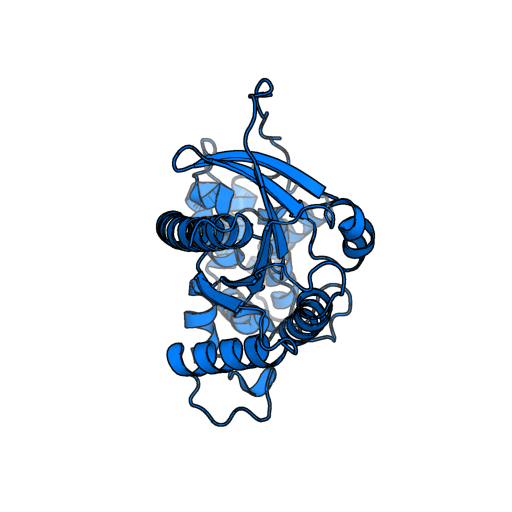 TYR A O 1
ATOM 840 N N . TYR A 1 110 ? 5.645 -4.205 -12.930 1.00 91.81 110 TYR A N 1
ATOM 841 C CA . TYR A 1 110 ? 5.645 -3.595 -14.258 1.00 91.81 110 TYR A CA 1
ATOM 842 C C . TYR A 1 110 ? 6.912 -3.918 -15.048 1.00 91.81 110 TYR A C 1
ATOM 844 O O . TYR A 1 110 ? 6.818 -4.213 -16.236 1.00 91.81 110 TYR A O 1
ATOM 852 N N . LEU A 1 111 ? 8.079 -3.880 -14.400 1.00 92.38 111 LEU A N 1
ATOM 853 C CA . LEU A 1 111 ? 9.361 -4.119 -15.063 1.00 92.38 111 LEU A CA 1
ATOM 854 C C . LEU A 1 111 ? 9.539 -5.589 -15.481 1.00 92.38 111 LEU A C 1
ATOM 856 O O . LEU A 1 111 ? 10.056 -5.862 -16.560 1.00 92.38 111 LEU A O 1
ATOM 860 N N . ASP A 1 112 ? 9.031 -6.533 -14.686 1.00 94.94 112 ASP A N 1
ATOM 861 C CA . ASP A 1 112 ? 9.001 -7.961 -15.031 1.00 94.94 112 ASP A CA 1
ATOM 862 C C . ASP A 1 112 ? 8.058 -8.271 -16.206 1.00 94.94 112 ASP A C 1
ATOM 864 O O . ASP A 1 112 ? 8.213 -9.302 -16.848 1.00 94.94 112 ASP A O 1
ATOM 868 N N . SER A 1 113 ? 7.073 -7.405 -16.473 1.00 94.88 113 SER A N 1
ATOM 869 C CA . SER A 1 113 ? 6.039 -7.595 -17.504 1.00 94.88 113 SER A CA 1
ATOM 870 C C . SER A 1 113 ? 6.198 -6.636 -18.693 1.00 94.88 113 SER A C 1
ATOM 872 O O . SER A 1 113 ? 5.210 -6.329 -19.368 1.00 94.88 113 SER A O 1
ATOM 874 N N . LEU A 1 114 ? 7.400 -6.090 -18.918 1.00 92.88 114 LEU A N 1
ATOM 875 C CA . LEU A 1 114 ? 7.639 -5.084 -19.962 1.00 92.88 114 LEU A CA 1
ATOM 876 C C . LEU A 1 114 ? 7.247 -5.575 -21.356 1.00 92.88 114 LEU A C 1
ATOM 878 O O . LEU A 1 114 ? 6.660 -4.813 -22.115 1.00 92.88 114 LEU A O 1
ATOM 882 N N . ASP A 1 115 ? 7.513 -6.839 -21.666 1.00 92.38 115 ASP A N 1
ATOM 883 C CA . ASP A 1 115 ? 7.132 -7.491 -22.920 1.00 92.38 115 ASP A CA 1
ATOM 884 C C . ASP A 1 115 ? 5.617 -7.415 -23.179 1.00 92.38 115 ASP A C 1
ATOM 886 O O . ASP A 1 115 ? 5.184 -6.975 -24.244 1.00 92.38 115 ASP A O 1
ATOM 890 N N . ARG A 1 116 ? 4.806 -7.767 -22.174 1.00 94.44 116 ARG A N 1
ATOM 891 C CA . ARG A 1 116 ? 3.341 -7.729 -22.244 1.00 94.44 116 ARG A CA 1
ATOM 892 C C . ARG A 1 116 ? 2.813 -6.299 -22.257 1.00 94.44 116 ARG A C 1
ATOM 894 O O . ARG A 1 116 ? 1.867 -6.000 -22.977 1.00 94.44 116 ARG A O 1
ATOM 901 N N . ILE A 1 117 ? 3.373 -5.430 -21.418 1.00 90.69 117 ILE A N 1
ATOM 902 C CA . ILE A 1 117 ? 2.875 -4.061 -21.227 1.00 90.69 117 ILE A CA 1
ATOM 903 C C . ILE A 1 117 ? 3.272 -3.142 -22.386 1.00 90.69 117 ILE A C 1
ATOM 905 O O . ILE A 1 117 ? 2.544 -2.201 -22.692 1.00 90.69 117 ILE A O 1
ATOM 909 N N . GLY A 1 118 ? 4.427 -3.389 -23.001 1.00 89.19 118 GLY A N 1
ATOM 910 C CA . GLY A 1 118 ? 4.934 -2.637 -24.144 1.00 89.19 118 GLY A CA 1
ATOM 911 C C . GLY A 1 118 ? 4.415 -3.125 -25.496 1.00 89.19 118 GLY A C 1
ATOM 912 O O . GLY A 1 118 ? 4.762 -2.533 -26.515 1.00 89.19 118 GLY A O 1
ATOM 913 N N . ALA A 1 119 ? 3.599 -4.183 -25.528 1.00 90.44 119 ALA A N 1
ATOM 914 C CA . ALA A 1 119 ? 2.987 -4.679 -26.754 1.00 90.44 119 ALA A CA 1
ATOM 915 C C . ALA A 1 119 ? 2.045 -3.633 -27.379 1.00 90.44 119 ALA A C 1
ATOM 917 O O . ALA A 1 119 ? 1.322 -2.923 -26.679 1.00 90.44 119 ALA A O 1
ATOM 918 N N . ALA A 1 120 ? 2.020 -3.554 -28.713 1.00 88.75 120 ALA A N 1
ATOM 919 C CA . ALA A 1 120 ? 1.223 -2.561 -29.441 1.00 88.75 120 ALA A CA 1
ATOM 920 C C . ALA A 1 120 ? -0.296 -2.722 -29.230 1.00 88.75 120 ALA A C 1
ATOM 922 O O . ALA A 1 120 ? -1.049 -1.754 -29.326 1.00 88.75 120 ALA A O 1
ATOM 923 N N . ASP A 1 121 ? -0.742 -3.941 -28.939 1.00 90.62 121 ASP A N 1
ATOM 924 C CA . ASP A 1 121 ? -2.125 -4.322 -28.663 1.00 90.62 121 ASP A CA 1
ATOM 925 C C . ASP A 1 121 ? -2.408 -4.504 -27.161 1.00 90.62 121 ASP A C 1
ATOM 927 O O . ASP A 1 121 ? -3.442 -5.064 -26.792 1.00 90.62 121 ASP A O 1
ATOM 931 N N . TYR A 1 122 ? -1.517 -4.014 -26.289 1.00 91.50 122 TYR A N 1
ATOM 932 C CA . TYR A 1 122 ? -1.655 -4.126 -24.841 1.00 91.50 122 TYR A CA 1
ATOM 933 C C . TYR A 1 122 ? -3.021 -3.631 -24.347 1.00 91.50 122 TYR A C 1
ATOM 935 O O . TYR A 1 122 ? -3.424 -2.482 -24.551 1.00 91.50 122 TYR A O 1
ATOM 943 N N . GLN A 1 123 ? -3.701 -4.507 -23.607 1.00 90.62 123 GLN A N 1
ATOM 944 C CA . GLN A 1 123 ? -4.892 -4.180 -22.837 1.00 90.62 123 GLN A CA 1
ATOM 945 C C . GLN A 1 123 ? -4.604 -4.403 -21.347 1.00 90.62 123 GLN A C 1
ATOM 947 O O . GLN A 1 123 ? -4.169 -5.498 -20.974 1.00 90.62 123 GLN A O 1
ATOM 952 N N . PRO A 1 124 ? -4.826 -3.392 -20.482 1.00 91.44 124 PRO A N 1
ATOM 953 C CA . PRO A 1 124 ? -4.606 -3.539 -19.051 1.00 91.44 124 PRO A CA 1
ATOM 954 C C . PRO A 1 124 ? -5.461 -4.647 -18.449 1.00 91.44 124 PRO A C 1
ATOM 956 O O . PRO A 1 124 ? -6.673 -4.697 -18.661 1.00 91.44 124 PRO A O 1
ATOM 959 N N . THR A 1 125 ? -4.833 -5.501 -17.648 1.00 91.56 125 THR A N 1
ATOM 960 C CA . THR A 1 125 ? -5.558 -6.450 -16.799 1.00 91.56 125 THR A CA 1
ATOM 961 C C . THR A 1 125 ? -6.108 -5.738 -15.564 1.00 91.56 125 THR A C 1
ATOM 963 O O . THR A 1 125 ? -5.646 -4.656 -15.192 1.00 91.56 125 THR A O 1
ATOM 966 N N . GLU A 1 126 ? -7.051 -6.366 -14.861 1.00 89.25 126 GLU A N 1
ATOM 967 C CA . GLU A 1 126 ? -7.499 -5.870 -13.553 1.00 89.25 126 GLU A CA 1
ATOM 968 C C . GLU A 1 126 ? -6.321 -5.705 -12.582 1.00 89.25 126 GLU A C 1
ATOM 970 O O . GLU A 1 126 ? -6.243 -4.710 -11.864 1.00 89.25 126 GLU A O 1
ATOM 975 N N . GLN A 1 127 ? -5.343 -6.616 -12.627 1.00 88.94 127 GLN A N 1
ATOM 976 C CA . GLN A 1 127 ? -4.144 -6.533 -11.797 1.00 88.94 127 GLN A CA 1
ATOM 977 C C . GLN A 1 127 ? -3.271 -5.316 -12.134 1.00 88.94 127 GLN A C 1
ATOM 979 O O . GLN A 1 127 ? -2.736 -4.683 -11.221 1.00 88.94 127 GLN A O 1
ATOM 984 N N . ASP A 1 128 ? -3.148 -4.960 -13.417 1.00 89.25 128 ASP A N 1
ATOM 985 C CA . ASP A 1 128 ? -2.453 -3.738 -13.837 1.00 89.25 128 ASP A CA 1
ATOM 986 C C . ASP A 1 128 ? -3.155 -2.502 -13.270 1.00 89.25 128 ASP A C 1
ATOM 988 O O . ASP A 1 128 ? -2.514 -1.603 -12.726 1.00 89.25 128 ASP A O 1
ATOM 992 N N . ILE A 1 129 ? -4.486 -2.474 -13.346 1.00 87.62 129 ILE A N 1
ATOM 993 C CA . ILE A 1 129 ? -5.294 -1.366 -12.831 1.00 87.62 129 ILE A CA 1
ATOM 994 C C . ILE A 1 129 ? -5.130 -1.254 -11.309 1.00 87.62 129 ILE A C 1
ATOM 996 O O . ILE A 1 129 ? -4.827 -0.171 -10.808 1.00 87.62 129 ILE A O 1
ATOM 1000 N N . LEU A 1 130 ? -5.242 -2.364 -10.572 1.00 84.62 130 LEU A N 1
ATOM 1001 C CA . LEU A 1 130 ? -5.099 -2.394 -9.110 1.00 84.62 130 LEU A CA 1
ATOM 1002 C C . LEU A 1 130 ? -3.694 -2.000 -8.634 1.00 84.62 130 LEU A C 1
ATOM 1004 O O . LEU A 1 130 ? -3.550 -1.420 -7.559 1.00 84.62 130 LEU A O 1
ATOM 1008 N N . ARG A 1 131 ? -2.653 -2.295 -9.422 1.00 85.56 131 ARG A N 1
ATOM 1009 C CA . ARG A 1 131 ? -1.258 -1.929 -9.124 1.00 85.56 131 ARG A CA 1
ATOM 1010 C C . ARG A 1 131 ? -0.878 -0.540 -9.638 1.00 85.56 131 ARG A C 1
ATOM 1012 O O . ARG A 1 131 ? 0.248 -0.092 -9.396 1.00 85.56 131 ARG A O 1
ATOM 1019 N N . THR A 1 132 ? -1.756 0.145 -10.371 1.00 84.50 132 THR A N 1
ATOM 1020 C CA . THR A 1 132 ? -1.500 1.503 -10.867 1.00 84.50 132 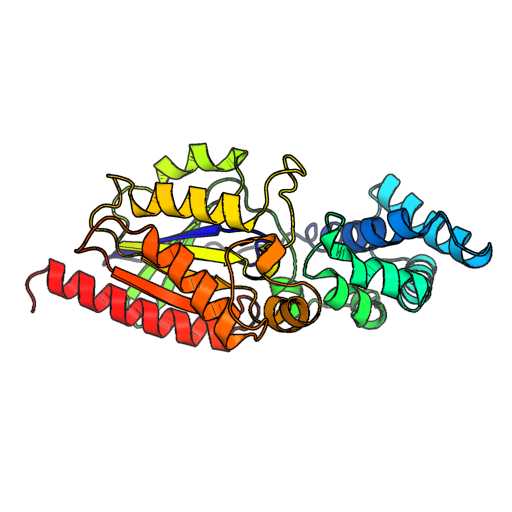THR A CA 1
ATOM 1021 C C . THR A 1 132 ? -1.584 2.492 -9.714 1.00 84.50 132 THR A C 1
ATOM 1023 O O . THR A 1 132 ? -2.538 2.501 -8.939 1.00 84.50 132 THR A O 1
ATOM 1026 N N . ARG A 1 133 ? -0.570 3.352 -9.598 1.00 79.62 133 ARG A N 1
ATOM 1027 C CA . ARG A 1 133 ? -0.531 4.367 -8.551 1.00 79.62 133 ARG A CA 1
ATOM 1028 C C . ARG A 1 133 ? -1.112 5.669 -9.079 1.00 79.62 133 ARG A C 1
ATOM 1030 O O . ARG A 1 133 ? -0.475 6.363 -9.864 1.00 79.62 133 ARG A O 1
ATOM 1037 N N . VAL A 1 134 ? -2.278 6.033 -8.565 1.00 78.00 134 VAL A N 1
ATOM 1038 C CA . VAL A 1 134 ? -2.854 7.370 -8.720 1.00 78.00 134 VAL A CA 1
ATOM 1039 C C . VAL A 1 134 ? -2.972 7.970 -7.328 1.00 78.00 134 VAL A C 1
ATOM 1041 O O . VAL A 1 134 ? -3.558 7.364 -6.437 1.00 78.00 134 VAL A O 1
ATOM 1044 N N . LYS A 1 135 ? -2.352 9.134 -7.117 1.00 77.31 135 LYS A N 1
ATOM 1045 C CA . LYS A 1 135 ? -2.458 9.868 -5.852 1.00 77.31 135 LYS A CA 1
ATOM 1046 C C . LYS A 1 135 ? -3.896 10.361 -5.692 1.00 77.31 135 LYS A C 1
ATOM 1048 O O . LYS A 1 135 ? -4.350 11.135 -6.537 1.00 77.31 135 LYS A O 1
ATOM 1053 N N . THR A 1 136 ? -4.564 9.994 -4.601 1.00 77.94 136 THR A N 1
ATOM 1054 C CA . THR A 1 136 ? -5.879 10.560 -4.288 1.00 77.94 136 THR A CA 1
ATOM 1055 C C . THR A 1 136 ? -5.701 12.015 -3.848 1.00 77.94 136 THR A C 1
ATOM 1057 O O . THR A 1 136 ? -4.889 12.333 -2.972 1.00 77.94 136 THR A O 1
ATOM 1060 N N . THR A 1 137 ? -6.442 12.924 -4.479 1.00 83.00 137 THR A N 1
ATOM 1061 C CA . THR A 1 137 ? -6.515 14.341 -4.108 1.00 83.00 137 THR A CA 1
ATOM 1062 C C . THR A 1 137 ? -7.949 14.684 -3.728 1.00 83.00 137 THR A C 1
ATOM 1064 O O . THR A 1 137 ? -8.897 14.337 -4.426 1.00 83.00 137 THR A O 1
ATOM 1067 N N . GLY A 1 138 ? -8.120 15.372 -2.601 1.00 83.81 138 GLY A N 1
ATOM 1068 C CA . GLY A 1 138 ? -9.446 15.651 -2.059 1.00 83.81 138 GLY A CA 1
ATOM 1069 C C . GLY A 1 138 ? -10.131 14.421 -1.459 1.00 83.81 138 GLY A C 1
ATOM 1070 O O . GLY A 1 138 ? -9.485 13.594 -0.812 1.00 83.81 138 GLY A O 1
ATOM 1071 N N . ILE A 1 139 ? -11.452 14.382 -1.625 1.00 85.12 139 ILE A N 1
ATOM 1072 C CA . ILE A 1 139 ? -12.363 13.375 -1.078 1.00 85.12 139 ILE A CA 1
ATOM 1073 C C . ILE A 1 139 ? -13.166 12.812 -2.245 1.00 85.12 139 ILE A C 1
ATOM 1075 O O . ILE A 1 139 ? -13.752 13.577 -3.012 1.00 85.12 139 ILE A O 1
ATOM 1079 N N . VAL A 1 140 ? -13.194 11.489 -2.364 1.00 86.38 140 VAL A N 1
ATOM 1080 C CA . VAL A 1 140 ? -13.980 10.771 -3.366 1.00 86.38 140 VAL A CA 1
ATOM 1081 C C . VAL A 1 140 ? -15.011 9.921 -2.643 1.00 86.38 140 VAL A C 1
ATOM 1083 O O . VAL A 1 140 ? -14.664 9.065 -1.836 1.00 86.38 140 VAL A O 1
ATOM 1086 N N . GLU A 1 141 ? -16.284 10.149 -2.939 1.00 87.75 141 GLU A N 1
ATOM 1087 C CA . GLU A 1 141 ? -17.389 9.367 -2.393 1.00 87.75 141 GLU A CA 1
ATOM 1088 C C . GLU A 1 141 ? -17.809 8.283 -3.392 1.00 87.75 141 GLU A C 1
ATOM 1090 O O . GLU A 1 141 ? -17.968 8.544 -4.585 1.00 87.75 141 GLU A O 1
ATOM 1095 N N . THR A 1 142 ? -17.979 7.056 -2.905 1.00 86.88 142 THR A N 1
ATOM 1096 C CA . THR A 1 142 ? -18.461 5.912 -3.686 1.00 86.88 142 THR A CA 1
ATOM 1097 C C . THR A 1 142 ? -19.651 5.277 -2.989 1.00 86.88 142 THR A C 1
ATOM 1099 O O . THR A 1 142 ? -19.613 5.010 -1.787 1.00 86.88 142 THR A O 1
ATOM 1102 N N . HIS A 1 143 ? -20.709 5.014 -3.754 1.00 87.94 143 HIS A N 1
ATOM 1103 C CA . HIS A 1 143 ? -21.910 4.337 -3.272 1.00 87.94 143 HIS A CA 1
ATOM 1104 C C . HIS A 1 143 ? -21.964 2.928 -3.837 1.00 87.94 143 HIS A C 1
ATOM 1106 O O . HIS A 1 143 ? -21.801 2.732 -5.042 1.00 87.94 143 HIS A O 1
ATOM 1112 N N . PHE A 1 144 ? -22.231 1.949 -2.984 1.00 85.62 144 PHE A N 1
ATOM 1113 C CA . PHE A 1 144 ? -22.446 0.576 -3.424 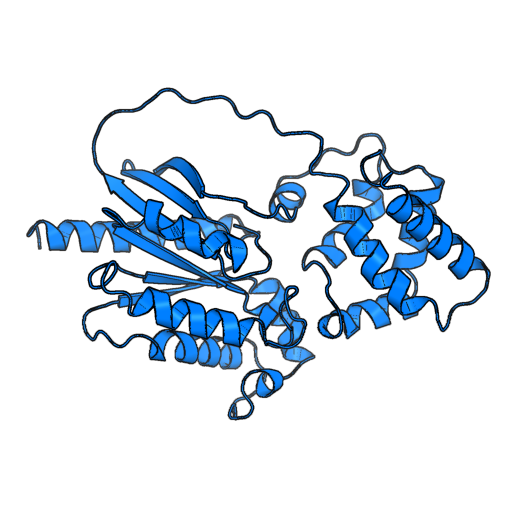1.00 85.62 144 PHE A CA 1
ATOM 1114 C C . PHE A 1 144 ? -23.402 -0.157 -2.490 1.00 85.62 144 PHE A C 1
ATOM 1116 O O . PHE A 1 144 ? -23.698 0.291 -1.383 1.00 85.62 144 PHE A O 1
ATOM 1123 N N . THR A 1 145 ? -23.924 -1.284 -2.967 1.00 84.19 145 THR A N 1
ATOM 1124 C CA . THR A 1 145 ? -24.793 -2.155 -2.175 1.00 84.19 145 THR A CA 1
ATOM 1125 C C . THR A 1 145 ? -24.079 -3.473 -1.933 1.00 84.19 145 THR A C 1
ATOM 1127 O O . THR A 1 145 ? -23.582 -4.079 -2.879 1.00 84.19 145 THR A O 1
ATOM 1130 N N . PHE A 1 146 ? -24.037 -3.919 -0.682 1.00 80.50 146 PHE A N 1
ATOM 1131 C CA . PHE A 1 146 ? -23.413 -5.178 -0.289 1.00 80.50 146 PHE A CA 1
ATOM 1132 C C . PHE A 1 146 ? -24.238 -5.844 0.815 1.00 80.50 146 PHE A C 1
ATOM 1134 O O . PHE A 1 146 ? -24.649 -5.168 1.752 1.00 80.50 146 PHE A O 1
ATOM 1141 N N . LYS A 1 147 ? -24.552 -7.143 0.687 1.00 80.81 147 LYS A N 1
ATOM 1142 C CA . LYS A 1 147 ? -25.471 -7.867 1.600 1.00 80.81 147 LYS A CA 1
ATOM 1143 C C . LYS A 1 147 ? -26.793 -7.108 1.870 1.00 80.81 147 LYS A C 1
ATOM 1145 O O . LYS A 1 147 ? -27.274 -7.059 2.995 1.00 80.81 147 LYS A O 1
ATOM 1150 N N . ASN A 1 148 ? -27.379 -6.500 0.831 1.00 81.12 148 ASN A N 1
ATOM 1151 C CA . ASN A 1 148 ? -28.580 -5.644 0.903 1.00 81.12 148 ASN A CA 1
ATOM 1152 C C . ASN A 1 148 ? -28.446 -4.377 1.775 1.00 81.12 148 ASN A C 1
ATOM 1154 O O . ASN A 1 148 ? -29.448 -3.734 2.079 1.00 81.12 148 ASN A O 1
ATOM 1158 N N . LEU A 1 149 ? -27.226 -3.988 2.144 1.00 79.44 149 LEU A N 1
ATOM 1159 C CA . LEU A 1 149 ? -26.933 -2.734 2.827 1.00 79.44 149 LEU A CA 1
ATOM 1160 C C . LEU A 1 149 ? -26.344 -1.731 1.847 1.00 79.44 149 LEU A C 1
ATOM 1162 O O . LEU A 1 149 ? -25.535 -2.085 0.989 1.00 79.44 149 LEU A O 1
ATOM 1166 N N . HIS A 1 150 ? -26.739 -0.471 1.993 1.00 83.69 150 HIS A N 1
ATOM 1167 C CA . HIS A 1 150 ? -26.180 0.629 1.223 1.00 83.69 150 HIS A CA 1
ATOM 1168 C C . HIS A 1 150 ? -24.992 1.229 1.967 1.00 83.69 150 HIS A C 1
ATOM 1170 O O . HIS A 1 150 ? -25.123 1.706 3.097 1.00 83.69 150 HIS A O 1
ATOM 1176 N N . PHE A 1 151 ? -23.841 1.209 1.306 1.00 82.88 151 PHE A N 1
ATOM 1177 C CA . PHE A 1 151 ? -22.592 1.752 1.806 1.00 82.88 151 PHE A CA 1
ATOM 1178 C C . PHE A 1 151 ? -22.278 3.063 1.100 1.00 82.88 151 PHE A C 1
ATOM 1180 O O . PHE A 1 151 ? -22.323 3.147 -0.131 1.00 82.88 151 PHE A O 1
ATOM 1187 N N . ARG A 1 152 ? -21.902 4.065 1.896 1.00 86.62 152 ARG A N 1
ATOM 1188 C CA . ARG A 1 152 ? -21.192 5.256 1.430 1.00 86.62 152 ARG A CA 1
ATOM 1189 C C . ARG A 1 152 ? -19.758 5.175 1.927 1.00 86.62 152 ARG A C 1
ATOM 1191 O O . ARG A 1 152 ? -19.532 5.180 3.137 1.00 86.62 152 ARG A O 1
ATOM 1198 N N . LEU A 1 153 ? -18.821 5.040 0.993 1.00 85.81 153 LEU A N 1
ATOM 1199 C CA . LEU A 1 153 ? -17.389 5.000 1.262 1.00 85.81 153 LEU A CA 1
ATOM 1200 C C . LEU A 1 153 ? -16.755 6.313 0.816 1.00 85.81 153 LEU A C 1
ATOM 1202 O O . LEU A 1 153 ? -16.845 6.669 -0.358 1.00 85.81 153 LEU A O 1
ATOM 1206 N N . PHE A 1 154 ? -16.070 6.989 1.733 1.00 87.19 154 PHE A N 1
ATOM 1207 C CA . PHE A 1 154 ? -15.274 8.173 1.416 1.00 87.19 154 PHE A CA 1
ATOM 1208 C C . PHE A 1 154 ? -13.794 7.796 1.387 1.00 87.19 154 PHE A C 1
ATOM 1210 O O . PHE A 1 154 ? -13.231 7.479 2.432 1.00 87.19 154 PHE A O 1
ATOM 1217 N N . ASP A 1 155 ? -13.172 7.828 0.209 1.00 85.44 155 ASP A N 1
ATOM 1218 C CA . ASP A 1 155 ? -11.721 7.713 0.037 1.00 85.44 155 ASP A CA 1
ATOM 1219 C C . ASP A 1 155 ? -11.099 9.106 0.125 1.00 85.44 155 ASP A C 1
ATOM 1221 O O . ASP A 1 155 ? -11.484 10.024 -0.608 1.00 85.44 155 ASP A O 1
ATOM 1225 N N . VAL A 1 156 ? -10.147 9.285 1.036 1.00 85.81 156 VAL A N 1
ATOM 1226 C CA . VAL A 1 156 ? -9.508 10.580 1.265 1.00 85.81 156 VAL A CA 1
ATOM 1227 C C . VAL A 1 156 ? -7.998 10.463 1.156 1.00 85.81 156 VAL A C 1
ATOM 1229 O O . VAL A 1 156 ? -7.386 9.504 1.627 1.00 85.81 156 VAL A O 1
ATOM 1232 N N . GLY A 1 157 ? -7.369 11.479 0.563 1.00 80.69 157 GLY A N 1
ATOM 1233 C CA . GLY A 1 157 ? -5.916 11.487 0.408 1.00 80.69 157 GLY A CA 1
ATOM 1234 C C . GLY A 1 157 ? -5.186 11.417 1.758 1.00 80.69 157 GLY A C 1
ATOM 1235 O O . GLY A 1 157 ? -5.438 12.230 2.652 1.00 80.69 157 GLY A O 1
ATOM 1236 N N . GLY A 1 158 ? -4.241 10.478 1.894 1.00 81.44 158 GLY A N 1
ATOM 1237 C CA . GLY A 1 158 ? -3.457 10.250 3.123 1.00 81.44 158 GLY A CA 1
ATOM 1238 C C . GLY A 1 158 ? -2.353 11.285 3.407 1.00 81.44 158 GLY A C 1
ATOM 1239 O O . GLY A 1 158 ? -1.773 11.339 4.501 1.00 81.44 158 GLY A O 1
ATOM 1240 N N . GLN A 1 159 ? -2.010 12.104 2.409 1.00 79.50 159 GLN A N 1
ATOM 1241 C CA . GLN A 1 159 ? -0.845 12.997 2.453 1.00 79.50 159 GLN A CA 1
ATOM 1242 C C . GLN A 1 159 ? -1.073 14.205 3.354 1.00 79.50 159 GLN A C 1
ATOM 1244 O O . GLN A 1 159 ? -2.196 14.691 3.475 1.00 79.50 159 GLN A O 1
ATOM 1249 N N . ARG A 1 160 ? 0.007 14.742 3.941 1.00 85.12 160 ARG A N 1
ATOM 1250 C CA . ARG A 1 160 ? -0.066 15.874 4.885 1.00 85.12 160 ARG A CA 1
ATOM 1251 C C . ARG A 1 160 ? -0.833 17.079 4.314 1.00 85.12 160 ARG A C 1
ATOM 1253 O O . ARG A 1 160 ? -1.581 17.712 5.054 1.00 85.12 160 ARG A O 1
ATOM 1260 N N . SER A 1 161 ? -0.714 17.352 3.010 1.00 85.50 161 SER A N 1
ATOM 1261 C CA . SER A 1 161 ? -1.447 18.429 2.318 1.00 85.50 161 SER A CA 1
ATOM 1262 C C . SER A 1 161 ? -2.964 18.223 2.273 1.00 85.50 161 SER A C 1
ATOM 1264 O O . SER A 1 161 ? -3.717 19.194 2.248 1.00 85.50 161 SER A O 1
ATOM 1266 N N . GLU A 1 162 ? -3.420 16.971 2.282 1.00 87.69 162 GLU A N 1
ATOM 1267 C CA . GLU A 1 162 ? -4.830 16.609 2.125 1.00 87.69 162 GLU A CA 1
ATOM 1268 C C . GLU A 1 162 ? -5.567 16.542 3.468 1.00 87.69 162 GLU A C 1
ATOM 1270 O O . GLU A 1 162 ? -6.780 16.741 3.506 1.00 87.69 162 GLU A O 1
ATOM 1275 N N . ARG A 1 163 ? -4.850 16.351 4.587 1.00 87.06 163 ARG A N 1
ATOM 1276 C CA . ARG A 1 163 ? -5.455 16.101 5.912 1.00 87.06 163 ARG A CA 1
ATOM 1277 C C . ARG A 1 163 ? -6.358 17.221 6.420 1.00 87.06 163 ARG A C 1
ATOM 1279 O O . ARG A 1 163 ? -7.291 16.961 7.168 1.00 87.06 163 ARG A O 1
ATOM 1286 N N . LYS A 1 164 ? -6.133 18.467 5.990 1.00 85.00 164 LYS A N 1
ATOM 1287 C CA . LYS A 1 164 ? -7.011 19.598 6.345 1.00 85.00 164 LYS A CA 1
ATOM 1288 C C . LYS A 1 164 ? -8.437 19.438 5.804 1.00 85.00 164 LYS A C 1
AT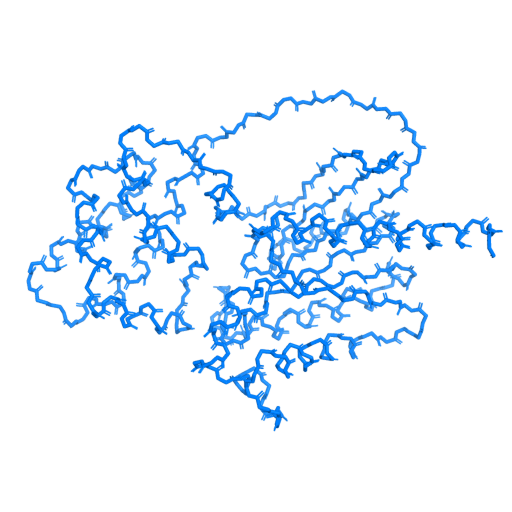OM 1290 O O . LYS A 1 164 ? -9.354 20.024 6.362 1.00 85.00 164 LYS A O 1
ATOM 1295 N N . LYS A 1 165 ? -8.623 18.649 4.741 1.00 86.19 165 LYS A N 1
ATOM 1296 C CA . LYS A 1 165 ? -9.924 18.420 4.095 1.00 86.19 165 LYS A CA 1
ATOM 1297 C C . LYS A 1 165 ? -10.758 17.371 4.835 1.00 86.19 165 LYS A C 1
ATOM 1299 O O . LYS A 1 165 ? -11.963 17.318 4.653 1.00 86.19 165 LYS A O 1
ATOM 1304 N N . TRP A 1 166 ? -10.137 16.559 5.687 1.00 85.62 166 TRP A N 1
ATOM 1305 C CA . TRP A 1 166 ? -10.768 15.408 6.334 1.00 85.62 166 TRP A CA 1
ATOM 1306 C C . TRP A 1 166 ? -11.957 15.762 7.222 1.00 85.62 166 TRP A C 1
ATOM 1308 O O . TRP A 1 166 ? -12.882 14.974 7.333 1.00 85.62 166 TRP A O 1
ATOM 1318 N N . ILE A 1 167 ? -11.984 16.965 7.796 1.00 81.50 167 ILE A N 1
ATOM 1319 C CA . ILE A 1 167 ? -13.113 17.419 8.617 1.00 81.50 167 ILE A CA 1
ATOM 1320 C C . ILE A 1 167 ? -14.459 17.364 7.870 1.00 81.50 167 ILE A C 1
ATOM 1322 O O . ILE A 1 167 ? -15.498 17.222 8.501 1.00 81.50 167 ILE A O 1
ATOM 1326 N N . HIS A 1 168 ? -14.447 17.407 6.533 1.00 79.06 168 HIS A N 1
ATOM 1327 C CA . HIS A 1 168 ? -15.649 17.319 5.703 1.00 79.06 168 HIS A CA 1
ATOM 1328 C C . HIS A 1 168 ? -16.290 15.922 5.651 1.00 79.06 168 HIS A C 1
ATOM 1330 O O . HIS A 1 168 ? -17.370 15.793 5.086 1.00 79.06 168 HIS A O 1
ATOM 1336 N N . CYS A 1 169 ? -15.658 14.887 6.215 1.00 81.31 169 CYS A N 1
ATOM 1337 C CA . CYS A 1 169 ? -16.222 13.535 6.297 1.00 81.31 169 CYS A CA 1
ATOM 1338 C C . CYS A 1 169 ? -16.339 13.003 7.737 1.00 81.31 169 CYS A C 1
ATOM 1340 O O . CYS A 1 169 ? -16.456 11.799 7.930 1.00 81.31 169 CYS A O 1
ATOM 1342 N N . PHE A 1 170 ? -16.281 13.873 8.754 1.00 80.56 170 PHE A N 1
ATOM 1343 C CA . PHE A 1 170 ? -16.299 13.462 10.169 1.00 80.56 170 PHE A CA 1
ATOM 1344 C C . PHE A 1 170 ? -17.710 13.302 10.762 1.00 80.56 170 PHE A C 1
ATOM 1346 O O . PHE A 1 170 ? -17.836 12.825 11.887 1.00 80.56 170 PHE A O 1
ATOM 1353 N N . GLU A 1 171 ? -18.762 13.684 10.038 1.00 77.50 171 GLU A N 1
ATOM 1354 C CA . GLU A 1 171 ? -20.145 13.551 10.507 1.00 77.50 171 GLU A CA 1
ATOM 1355 C C . GLU A 1 171 ? -20.716 12.163 10.188 1.00 77.50 171 GLU A C 1
ATOM 1357 O O . GLU A 1 171 ? -20.496 11.620 9.106 1.00 77.50 171 GLU A O 1
ATOM 1362 N N . ASP A 1 172 ? -21.452 11.596 11.149 1.00 77.50 172 ASP A N 1
ATOM 1363 C CA . ASP A 1 172 ? -22.185 10.328 11.038 1.00 77.50 172 ASP A CA 1
ATOM 1364 C C . ASP A 1 172 ? -21.360 9.124 10.538 1.00 77.50 172 ASP A C 1
ATOM 1366 O O . ASP A 1 172 ? -21.868 8.234 9.848 1.00 77.50 172 ASP A O 1
ATOM 1370 N N . VAL A 1 173 ? -20.076 9.064 10.903 1.00 83.12 173 VAL A N 1
ATOM 1371 C CA . VAL A 1 173 ? -19.194 7.941 10.561 1.00 83.12 173 VAL A CA 1
ATOM 1372 C C . VAL A 1 173 ? -19.561 6.700 11.370 1.00 83.12 173 VAL A C 1
ATOM 1374 O O . VAL A 1 173 ? -19.412 6.680 12.591 1.00 83.12 173 VAL A O 1
ATOM 1377 N N . THR A 1 174 ? -19.965 5.626 10.686 1.00 82.81 174 THR A N 1
ATOM 1378 C CA . THR A 1 174 ? -20.242 4.333 11.329 1.00 82.81 174 THR A CA 1
ATOM 1379 C C . THR A 1 174 ? -18.949 3.616 11.716 1.00 82.81 174 THR A C 1
ATOM 1381 O O . THR A 1 174 ? -18.820 3.114 12.830 1.00 82.81 174 THR A O 1
ATOM 1384 N N . ALA A 1 175 ? -17.975 3.573 10.805 1.00 85.81 175 ALA A N 1
ATOM 1385 C CA . ALA A 1 175 ? -16.668 2.978 11.063 1.00 85.81 175 ALA A CA 1
ATOM 1386 C C . ALA A 1 175 ? -15.567 3.650 10.239 1.00 85.81 175 ALA A C 1
ATOM 1388 O O . ALA A 1 175 ? -15.804 4.154 9.137 1.00 85.81 175 ALA A O 1
ATOM 1389 N N . ILE A 1 176 ? -14.346 3.609 10.770 1.00 88.75 176 ILE A N 1
ATOM 1390 C CA . ILE A 1 176 ? -13.133 4.054 10.081 1.00 88.75 176 ILE A CA 1
ATOM 1391 C C . ILE A 1 176 ? -12.346 2.831 9.641 1.00 88.75 176 ILE A C 1
ATOM 1393 O O . ILE A 1 176 ? -11.969 2.012 10.471 1.00 88.75 176 ILE A O 1
ATOM 1397 N N . ILE A 1 177 ? -12.024 2.745 8.356 1.00 90.19 177 ILE A N 1
ATOM 1398 C CA . ILE A 1 177 ? -11.020 1.811 7.847 1.00 90.19 177 ILE A CA 1
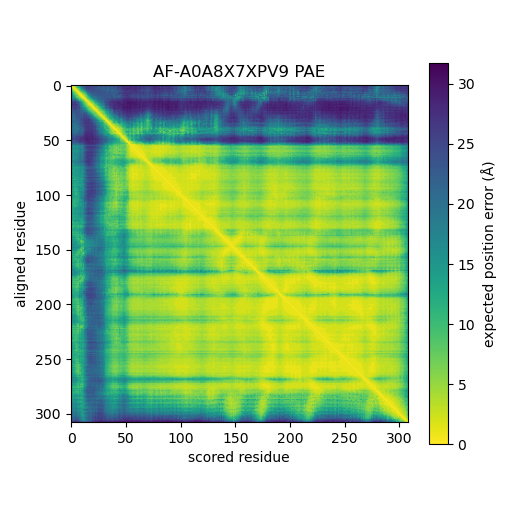ATOM 1399 C C . ILE A 1 177 ? -9.695 2.560 7.820 1.00 90.19 177 ILE A C 1
ATOM 1401 O O . ILE A 1 177 ? -9.556 3.504 7.054 1.00 90.19 177 ILE A O 1
ATOM 1405 N N . PHE A 1 178 ? -8.725 2.169 8.640 1.00 92.75 178 PHE A N 1
ATOM 1406 C CA . PHE A 1 178 ? -7.376 2.723 8.631 1.00 92.75 178 PHE A CA 1
ATOM 1407 C C . PHE A 1 178 ? -6.413 1.716 8.008 1.00 92.75 178 PHE A C 1
ATOM 1409 O O . PHE A 1 178 ? -6.160 0.653 8.569 1.00 92.75 178 PHE A O 1
ATOM 1416 N N . CYS A 1 179 ? -5.848 2.046 6.853 1.00 92.88 179 CYS A N 1
ATOM 1417 C CA . CYS A 1 179 ? -4.862 1.214 6.181 1.00 92.88 179 CYS A CA 1
ATOM 1418 C C . CYS A 1 179 ? -3.456 1.576 6.655 1.00 92.88 179 CYS A C 1
ATOM 1420 O O . CYS A 1 179 ? -3.088 2.741 6.703 1.00 92.88 179 CYS A O 1
ATOM 1422 N N . VAL A 1 180 ? -2.637 0.574 6.939 1.00 95.69 180 VAL A N 1
ATOM 1423 C CA . VAL A 1 180 ? -1.220 0.676 7.284 1.00 95.69 180 VAL A CA 1
ATOM 1424 C C . VAL A 1 180 ? -0.424 0.007 6.181 1.00 95.69 180 VAL A C 1
ATOM 1426 O O . VAL A 1 180 ? -0.706 -1.123 5.804 1.00 95.69 180 VAL A O 1
ATOM 1429 N N . ALA A 1 181 ? 0.609 0.673 5.674 1.00 94.31 181 ALA A N 1
ATOM 1430 C CA . ALA A 1 181 ? 1.577 0.023 4.798 1.00 94.31 181 ALA A CA 1
ATOM 1431 C C . ALA A 1 181 ? 2.621 -0.725 5.643 1.00 94.31 181 ALA A C 1
ATOM 1433 O O . ALA A 1 181 ? 3.573 -0.097 6.115 1.00 94.31 181 ALA A O 1
ATOM 1434 N N . LEU A 1 182 ? 2.479 -2.048 5.803 1.00 96.81 182 LEU A N 1
ATOM 1435 C CA . LEU A 1 182 ? 3.455 -2.877 6.528 1.00 96.81 182 LEU A CA 1
ATOM 1436 C C . LEU A 1 182 ? 4.866 -2.707 5.956 1.00 96.81 182 LEU A C 1
ATOM 1438 O O . LEU A 1 182 ? 5.823 -2.539 6.703 1.00 96.81 182 LEU A O 1
ATOM 1442 N N . SER A 1 183 ? 4.985 -2.635 4.628 1.00 94.12 183 SER A N 1
ATOM 1443 C CA . SER A 1 183 ? 6.258 -2.452 3.919 1.00 94.12 183 SER A CA 1
ATOM 1444 C C . SER A 1 183 ? 6.969 -1.112 4.177 1.00 94.12 183 SER A C 1
ATOM 1446 O O . SER A 1 183 ? 8.094 -0.929 3.711 1.00 94.12 183 SER A O 1
ATOM 1448 N N . GLY A 1 184 ? 6.339 -0.172 4.893 1.00 94.56 184 GLY A N 1
ATOM 1449 C CA . GLY A 1 184 ? 6.880 1.160 5.166 1.00 94.56 184 GLY A CA 1
ATOM 1450 C C . GLY A 1 184 ? 7.854 1.246 6.347 1.00 94.56 184 GLY A C 1
ATOM 1451 O O . GLY A 1 184 ? 8.356 2.336 6.606 1.00 94.56 184 GLY A O 1
ATOM 1452 N N . TYR A 1 185 ? 8.106 0.150 7.072 1.00 96.56 185 TYR A N 1
ATOM 1453 C CA . TYR A 1 185 ? 8.909 0.160 8.306 1.00 96.56 185 TYR A CA 1
ATOM 1454 C C . TYR A 1 185 ? 10.374 0.575 8.103 1.00 96.56 185 TYR A C 1
ATOM 1456 O O . TYR A 1 185 ? 10.973 1.155 8.995 1.00 96.56 185 TYR A O 1
ATOM 1464 N N . ASP A 1 186 ? 10.971 0.334 6.943 1.00 95.00 186 ASP A N 1
ATOM 1465 C CA . ASP A 1 186 ? 12.369 0.684 6.648 1.00 95.00 186 ASP A CA 1
ATOM 1466 C C . ASP A 1 186 ? 12.482 1.771 5.565 1.00 95.00 186 ASP A C 1
ATOM 1468 O O . ASP A 1 186 ? 13.493 1.872 4.873 1.00 95.00 186 ASP A O 1
ATOM 1472 N N . GLN A 1 187 ? 11.427 2.572 5.397 1.00 92.44 187 GLN A N 1
ATOM 1473 C CA . GLN A 1 187 ? 11.366 3.657 4.422 1.00 92.44 187 GLN A CA 1
ATOM 1474 C C . GLN A 1 187 ? 11.060 4.991 5.096 1.00 92.44 187 GLN A C 1
ATOM 1476 O O . GLN A 1 187 ? 10.338 5.064 6.092 1.00 92.44 187 GLN A O 1
ATOM 1481 N N . VAL A 1 188 ? 11.532 6.070 4.475 1.00 90.50 188 VAL A N 1
ATOM 1482 C CA . VAL A 1 188 ? 11.220 7.453 4.859 1.00 90.50 188 VAL A CA 1
ATOM 1483 C C . VAL A 1 188 ? 10.108 8.052 3.991 1.00 90.50 188 VAL A C 1
ATOM 1485 O O . VAL A 1 188 ? 9.830 7.588 2.874 1.00 90.50 188 VAL A O 1
ATOM 1488 N N . LEU A 1 189 ? 9.418 9.065 4.515 1.00 86.06 189 LEU A N 1
ATOM 1489 C CA . LEU A 1 189 ? 8.412 9.832 3.783 1.00 86.06 189 LEU A CA 1
ATOM 1490 C C . LEU A 1 189 ? 9.023 10.487 2.541 1.00 86.06 189 LEU A C 1
ATOM 1492 O O . LEU A 1 189 ? 10.193 10.840 2.511 1.00 86.06 189 LEU A O 1
ATOM 1496 N N . HIS A 1 190 ? 8.191 10.684 1.521 1.00 82.12 190 HIS A N 1
ATOM 1497 C CA . HIS A 1 190 ? 8.602 11.425 0.323 1.00 82.12 190 HIS A CA 1
ATOM 1498 C C . HIS A 1 190 ? 8.634 12.938 0.581 1.00 82.12 190 HIS A C 1
ATOM 1500 O O . HIS A 1 190 ? 9.355 13.646 -0.097 1.00 82.12 190 HIS A O 1
ATOM 1506 N N . GLU A 1 191 ? 7.831 13.449 1.525 1.00 79.06 191 GLU A N 1
ATOM 1507 C CA . GLU A 1 191 ? 7.718 14.892 1.777 1.00 79.06 191 GLU A CA 1
ATOM 1508 C C . GLU A 1 191 ? 8.925 15.493 2.497 1.00 79.06 191 GLU A C 1
ATOM 1510 O O . GLU A 1 191 ? 9.145 16.692 2.370 1.00 79.06 191 GLU A O 1
ATOM 1515 N N . ASP A 1 192 ? 9.639 14.708 3.306 1.00 84.12 192 ASP A N 1
ATOM 1516 C CA . ASP A 1 192 ? 10.740 15.215 4.135 1.00 84.12 192 ASP A CA 1
ATOM 1517 C C . ASP A 1 192 ? 11.980 14.313 4.172 1.00 84.12 192 ASP A C 1
ATOM 1519 O O . ASP A 1 192 ? 12.948 14.682 4.830 1.00 84.12 192 ASP A O 1
ATOM 1523 N N . GLU A 1 193 ? 11.949 13.148 3.507 1.00 81.75 193 GLU A N 1
ATOM 1524 C CA . GLU A 1 193 ? 13.057 12.183 3.352 1.00 81.75 193 GLU A CA 1
ATOM 1525 C C . GLU A 1 193 ? 13.783 11.779 4.649 1.00 81.75 193 GLU A C 1
ATOM 1527 O O . GLU A 1 193 ? 14.857 11.184 4.622 1.00 81.75 193 GLU A O 1
ATOM 1532 N N . THR A 1 194 ? 13.180 12.052 5.803 1.00 88.81 194 THR A N 1
ATOM 1533 C CA . THR A 1 194 ? 13.817 11.901 7.119 1.00 88.81 194 THR A CA 1
ATOM 1534 C C . THR A 1 194 ? 12.908 11.168 8.091 1.00 88.81 194 THR A C 1
ATOM 1536 O O . THR A 1 194 ? 13.363 10.334 8.873 1.00 88.81 194 THR A O 1
ATOM 1539 N N . THR A 1 195 ? 11.600 11.416 8.026 1.00 91.44 195 THR A N 1
ATOM 1540 C CA . THR A 1 195 ? 10.629 10.761 8.897 1.00 91.44 195 THR A CA 1
ATOM 1541 C C . THR A 1 195 ? 10.338 9.350 8.395 1.00 91.44 195 THR A C 1
ATOM 1543 O O . THR A 1 195 ? 9.876 9.170 7.269 1.00 91.44 195 THR A O 1
ATOM 1546 N N . ASN A 1 196 ? 10.521 8.338 9.246 1.00 94.88 196 ASN A N 1
ATOM 1547 C CA . ASN A 1 196 ? 10.100 6.968 8.951 1.00 94.88 196 ASN A CA 1
ATOM 1548 C C . ASN A 1 196 ? 8.581 6.892 8.665 1.00 94.88 196 ASN A C 1
ATOM 1550 O O . ASN A 1 196 ? 7.766 7.429 9.426 1.00 94.88 196 ASN A O 1
ATOM 1554 N N . ARG A 1 197 ? 8.185 6.205 7.583 1.00 93.75 197 ARG A N 1
ATOM 1555 C CA . ARG A 1 197 ? 6.782 6.134 7.133 1.00 93.75 197 ARG A CA 1
ATOM 1556 C C . ARG A 1 197 ? 5.868 5.478 8.169 1.00 93.75 197 ARG A C 1
ATOM 1558 O O . ARG A 1 197 ? 4.737 5.931 8.348 1.00 93.75 197 ARG A O 1
ATOM 1565 N N . MET A 1 198 ? 6.333 4.432 8.850 1.00 96.00 198 MET A N 1
ATOM 1566 C CA . MET A 1 198 ? 5.538 3.722 9.851 1.00 96.00 198 MET A CA 1
ATOM 1567 C C . MET A 1 198 ? 5.384 4.536 11.140 1.00 96.00 198 MET A C 1
ATOM 1569 O O . MET A 1 198 ? 4.293 4.562 11.704 1.00 96.00 198 MET A O 1
ATOM 1573 N N . HIS A 1 199 ? 6.407 5.284 11.563 1.00 96.44 199 HIS A N 1
ATOM 1574 C CA . HIS A 1 199 ? 6.258 6.221 12.682 1.00 96.44 199 HIS A CA 1
ATOM 1575 C C . HIS A 1 199 ? 5.274 7.357 12.381 1.00 96.44 199 HIS A C 1
ATOM 1577 O O . HIS A 1 199 ? 4.465 7.702 13.242 1.00 96.44 199 HIS A O 1
ATOM 1583 N N . GLU A 1 200 ? 5.299 7.930 11.173 1.00 94.50 200 GLU A N 1
ATOM 1584 C CA . GLU A 1 200 ? 4.279 8.904 10.755 1.00 94.50 200 GLU A CA 1
ATOM 1585 C C . GLU A 1 200 ? 2.877 8.281 10.776 1.00 94.50 200 GLU A C 1
ATOM 1587 O O . GLU A 1 200 ? 1.933 8.902 11.261 1.00 94.50 200 GLU A O 1
ATOM 1592 N N . SER A 1 201 ? 2.746 7.044 10.292 1.00 96.31 201 SER A N 1
ATOM 1593 C CA . SER A 1 201 ? 1.489 6.295 10.320 1.00 96.31 201 SER A CA 1
ATOM 1594 C C . SER A 1 201 ? 0.980 6.056 11.745 1.00 96.31 201 SER A C 1
ATOM 1596 O O . SER A 1 201 ? -0.196 6.285 12.011 1.00 96.31 201 SER A O 1
ATOM 1598 N N . LEU A 1 202 ? 1.851 5.672 12.683 1.00 97.38 202 LEU A N 1
ATOM 1599 C CA . LEU A 1 202 ? 1.499 5.500 14.097 1.00 97.38 202 LEU A CA 1
ATOM 1600 C C . LEU A 1 202 ? 1.042 6.812 14.743 1.00 97.38 202 LEU A C 1
ATOM 1602 O O . LEU A 1 202 ? 0.057 6.819 15.478 1.00 97.38 202 LEU A O 1
ATOM 1606 N N . LYS A 1 203 ? 1.724 7.930 14.456 1.00 95.38 203 LYS A N 1
ATOM 1607 C CA . LYS A 1 203 ? 1.313 9.266 14.930 1.00 95.38 203 LYS A CA 1
ATOM 1608 C C . LYS A 1 203 ? -0.056 9.654 14.377 1.00 95.38 203 LYS A C 1
ATOM 1610 O O . LYS A 1 203 ? -0.903 10.163 15.108 1.00 95.38 203 LYS A O 1
ATOM 1615 N N . LEU A 1 204 ? -0.277 9.399 13.090 1.00 93.69 204 LEU A N 1
ATOM 1616 C CA . LEU A 1 204 ? -1.556 9.654 12.442 1.00 93.69 204 LEU A CA 1
ATOM 1617 C C . LEU A 1 204 ? -2.665 8.794 13.058 1.00 93.69 204 LEU A C 1
ATOM 1619 O O . LEU A 1 204 ? -3.722 9.321 13.403 1.00 93.69 204 LEU A O 1
ATOM 1623 N N . PHE A 1 205 ? -2.405 7.503 13.254 1.00 96.25 205 PHE A N 1
ATOM 1624 C CA . PHE A 1 205 ? -3.341 6.588 13.888 1.00 96.25 205 PHE A CA 1
ATOM 1625 C C . PHE A 1 205 ? -3.693 7.029 15.309 1.00 96.25 205 PHE A C 1
ATOM 1627 O O . PHE A 1 205 ? -4.873 7.119 15.621 1.00 96.25 205 PHE A O 1
ATOM 1634 N N . ASP A 1 206 ? -2.710 7.396 16.140 1.00 96.50 206 ASP A N 1
ATOM 1635 C CA . ASP A 1 206 ? -2.949 7.927 17.493 1.00 96.50 206 ASP A CA 1
ATOM 1636 C C . ASP A 1 206 ? -3.878 9.153 17.468 1.00 96.50 206 ASP A C 1
ATOM 1638 O O . ASP A 1 206 ? -4.801 9.250 18.279 1.00 96.50 206 ASP A O 1
ATOM 1642 N N . SER A 1 207 ? -3.686 10.055 16.498 1.00 93.88 207 SER A N 1
ATOM 1643 C CA . SER A 1 207 ? -4.510 11.261 16.355 1.00 93.88 207 SER A CA 1
ATOM 1644 C C . SER A 1 207 ? -5.956 10.980 15.931 1.00 93.88 207 SER A C 1
ATOM 1646 O O . SER A 1 207 ? -6.859 11.688 16.368 1.00 93.88 207 SER A O 1
ATOM 1648 N N . ILE A 1 208 ? -6.184 9.953 15.104 1.00 92.25 208 ILE A N 1
ATOM 1649 C CA . ILE A 1 208 ? -7.520 9.551 14.639 1.00 92.25 208 ILE A CA 1
ATOM 1650 C C . ILE A 1 208 ? -8.215 8.696 15.696 1.00 92.25 208 ILE A C 1
ATOM 1652 O O . ILE A 1 208 ? -9.350 8.977 16.076 1.00 92.25 208 ILE A O 1
ATOM 1656 N N . CYS A 1 209 ? -7.510 7.697 16.224 1.00 94.25 209 CYS A N 1
ATOM 1657 C CA . CYS A 1 209 ? -8.014 6.768 17.225 1.00 94.25 209 CYS A CA 1
ATOM 1658 C C . CYS A 1 209 ? -8.513 7.495 18.476 1.00 94.25 209 CYS A C 1
ATOM 1660 O O . CYS A 1 209 ? -9.554 7.135 19.023 1.00 94.25 209 CYS A O 1
ATOM 1662 N N . ASN A 1 210 ? -7.835 8.572 18.870 1.00 94.38 210 ASN A N 1
ATOM 1663 C CA . ASN A 1 210 ? -8.171 9.344 20.063 1.00 94.38 210 ASN A CA 1
ATOM 1664 C C . ASN A 1 210 ? -8.856 10.686 19.754 1.00 94.38 210 ASN A C 1
ATOM 1666 O O . ASN A 1 210 ? -8.916 11.566 20.617 1.00 94.38 210 ASN A O 1
ATOM 1670 N N . ASN A 1 211 ? -9.366 10.873 18.533 1.00 90.94 211 ASN A N 1
ATOM 1671 C CA . ASN A 1 211 ? -10.112 12.075 18.184 1.00 90.94 211 ASN A CA 1
ATOM 1672 C C . ASN A 1 211 ? -11.499 12.064 18.845 1.00 90.94 211 ASN A C 1
ATOM 1674 O O . ASN A 1 211 ? -12.216 11.068 18.770 1.00 90.94 211 ASN A O 1
ATOM 1678 N N . LYS A 1 212 ? -11.910 13.202 19.420 1.00 90.44 212 LYS A N 1
ATOM 1679 C CA . LYS A 1 212 ? -13.226 13.366 20.060 1.00 90.44 212 LYS A CA 1
ATOM 1680 C C . LYS A 1 212 ? -14.395 13.115 19.104 1.00 90.44 212 LYS A C 1
ATOM 1682 O O . LYS A 1 212 ? -15.408 12.580 19.541 1.00 90.44 212 LYS A O 1
ATOM 1687 N N . TRP A 1 213 ? -14.234 13.451 17.821 1.00 88.38 213 TRP A N 1
ATOM 1688 C CA . TRP A 1 213 ? -15.236 13.187 16.779 1.00 88.38 213 TRP A CA 1
ATOM 1689 C C . TRP A 1 213 ? -15.476 11.695 16.544 1.00 88.38 213 TRP A C 1
ATOM 1691 O O . TRP A 1 213 ? -16.529 11.317 16.055 1.00 88.38 213 TRP A O 1
ATOM 1701 N N . PHE A 1 214 ? -14.518 10.850 16.924 1.00 88.62 214 PHE A N 1
ATOM 1702 C CA . PHE A 1 214 ? -14.560 9.415 16.680 1.00 88.62 214 PHE A CA 1
ATOM 1703 C C . PHE A 1 214 ? -14.650 8.604 17.963 1.00 88.62 214 PHE A C 1
ATOM 1705 O O . PHE A 1 214 ? -14.328 7.423 17.933 1.00 88.62 214 PHE A O 1
ATOM 1712 N N . THR A 1 215 ? -15.018 9.202 19.099 1.00 86.75 215 THR A N 1
ATOM 1713 C CA . THR A 1 215 ? -14.975 8.539 20.418 1.00 86.75 215 THR A CA 1
ATOM 1714 C C . THR A 1 215 ? -15.665 7.172 20.402 1.00 86.75 215 THR A C 1
ATOM 1716 O O . THR A 1 215 ? -15.046 6.185 20.801 1.00 86.75 215 THR A O 1
ATOM 1719 N N . ASP A 1 216 ? -16.866 7.114 19.825 1.00 82.62 216 ASP A N 1
ATOM 1720 C CA . ASP A 1 216 ? -17.703 5.910 19.743 1.00 82.62 216 ASP A CA 1
ATOM 1721 C C . ASP A 1 216 ? -17.637 5.221 18.366 1.00 82.62 216 ASP A C 1
ATOM 1723 O O . ASP A 1 216 ? -18.339 4.248 18.102 1.00 82.62 216 ASP A O 1
ATOM 1727 N N . THR A 1 217 ? -16.772 5.706 17.471 1.00 86.06 217 THR A N 1
ATOM 1728 C CA . THR A 1 217 ? -16.588 5.143 16.130 1.00 86.06 217 THR A CA 1
ATOM 1729 C C . THR A 1 217 ? -15.631 3.954 16.181 1.00 86.06 217 THR A C 1
ATOM 1731 O O . THR A 1 217 ? -14.480 4.082 16.616 1.00 86.06 217 THR A O 1
ATOM 1734 N N . SER A 1 218 ? -16.087 2.799 15.688 1.00 85.19 218 SER A N 1
ATOM 1735 C CA . SER A 1 218 ? -15.254 1.601 15.545 1.00 85.19 218 SER A CA 1
ATOM 1736 C C . SER A 1 218 ? -14.149 1.809 14.510 1.00 85.19 218 SER A C 1
ATOM 1738 O O . SER A 1 218 ? -14.347 2.484 13.494 1.00 85.19 218 SER A O 1
ATOM 1740 N N . ILE A 1 219 ? -12.987 1.199 14.747 1.00 90.38 219 ILE A N 1
ATOM 1741 C CA . ILE A 1 219 ? -11.850 1.280 13.828 1.00 90.38 219 ILE A CA 1
ATOM 1742 C C . ILE A 1 219 ? -11.522 -0.110 13.312 1.00 90.38 219 ILE A C 1
ATOM 1744 O O . ILE A 1 219 ? -11.332 -1.050 14.073 1.00 90.38 219 ILE A O 1
ATOM 1748 N N . ILE A 1 220 ? -11.410 -0.218 12.001 1.00 91.00 220 ILE A N 1
ATOM 1749 C CA . ILE A 1 220 ? -10.936 -1.393 11.296 1.00 91.00 220 ILE A CA 1
ATOM 1750 C C . ILE A 1 220 ? -9.521 -1.073 10.831 1.00 91.00 220 ILE A C 1
ATOM 1752 O O . ILE A 1 220 ? -9.309 -0.138 10.062 1.00 91.00 220 ILE A O 1
ATOM 1756 N N . LEU A 1 221 ? -8.543 -1.826 11.313 1.00 93.31 221 LEU A N 1
ATOM 1757 C CA . LEU A 1 221 ? -7.134 -1.624 11.016 1.00 93.31 221 LEU A CA 1
ATOM 1758 C C . LEU A 1 221 ? -6.681 -2.625 9.951 1.00 93.31 221 LEU A C 1
ATOM 1760 O O . LEU A 1 221 ? -6.555 -3.816 10.220 1.00 93.31 221 LEU A O 1
ATOM 1764 N N . PHE A 1 222 ? -6.393 -2.150 8.744 1.00 94.44 222 PHE A N 1
ATOM 1765 C CA . PHE A 1 222 ? -5.808 -2.977 7.690 1.00 94.44 222 PHE A CA 1
ATOM 1766 C C . PHE A 1 222 ? -4.290 -2.892 7.737 1.00 94.44 222 PHE A C 1
ATOM 1768 O O . PHE A 1 222 ? -3.702 -1.889 7.345 1.00 94.44 222 PHE A O 1
ATOM 1775 N N . LEU A 1 223 ? -3.638 -3.967 8.161 1.00 96.44 223 LEU A N 1
ATOM 1776 C CA . LEU A 1 223 ? -2.201 -4.161 8.008 1.00 96.44 223 LEU A CA 1
ATOM 1777 C C . LEU A 1 223 ? -1.926 -4.635 6.576 1.00 96.44 223 LEU A C 1
ATOM 1779 O O . LEU A 1 223 ? -1.887 -5.830 6.287 1.00 96.44 223 LEU A O 1
ATOM 1783 N N . ASN A 1 224 ? -1.816 -3.671 5.665 1.00 93.88 224 ASN A N 1
ATOM 1784 C CA . ASN A 1 224 ? -1.810 -3.875 4.223 1.00 93.88 224 ASN A CA 1
ATOM 1785 C C . ASN A 1 224 ? -0.397 -4.057 3.645 1.00 93.88 224 ASN A C 1
ATOM 1787 O O . ASN A 1 224 ? 0.609 -3.713 4.273 1.00 93.88 224 ASN A O 1
ATOM 1791 N N . LYS A 1 225 ? -0.339 -4.517 2.388 1.00 93.44 225 LYS A N 1
ATOM 1792 C CA . LYS A 1 225 ? 0.888 -4.864 1.646 1.00 93.44 225 LYS A CA 1
ATOM 1793 C C . LYS A 1 225 ? 1.642 -6.024 2.288 1.00 93.44 225 LYS A C 1
ATOM 1795 O O . LYS A 1 225 ? 2.870 -6.002 2.405 1.00 93.44 225 LYS A O 1
ATOM 1800 N N . ARG A 1 226 ? 0.873 -7.017 2.742 1.00 94.00 226 ARG A N 1
ATOM 1801 C CA . ARG A 1 226 ? 1.386 -8.270 3.291 1.00 94.00 226 ARG A CA 1
ATOM 1802 C C . ARG A 1 226 ? 2.426 -8.911 2.371 1.00 94.00 226 ARG A C 1
ATOM 1804 O O . ARG A 1 226 ? 3.487 -9.288 2.848 1.00 94.00 226 ARG A O 1
ATOM 1811 N N . ASP A 1 227 ? 2.103 -9.001 1.085 1.00 90.75 227 ASP A N 1
ATOM 1812 C CA . ASP A 1 227 ? 2.929 -9.592 0.030 1.00 90.75 227 ASP A CA 1
ATOM 1813 C C . ASP A 1 227 ? 4.325 -8.962 -0.022 1.00 90.75 227 ASP A C 1
ATOM 1815 O O . ASP A 1 227 ? 5.335 -9.653 0.017 1.00 90.75 227 ASP A O 1
ATOM 1819 N N . ILE A 1 228 ? 4.389 -7.631 -0.007 1.00 92.31 228 ILE A N 1
ATOM 1820 C CA . ILE A 1 228 ? 5.664 -6.905 -0.050 1.00 92.31 228 ILE A CA 1
ATOM 1821 C C . ILE A 1 228 ? 6.418 -7.041 1.274 1.00 92.31 228 ILE A C 1
ATOM 1823 O O . ILE A 1 228 ? 7.645 -7.106 1.293 1.00 92.31 228 ILE A O 1
ATOM 1827 N N . PHE A 1 229 ? 5.702 -7.039 2.398 1.00 95.94 229 PHE A N 1
ATOM 1828 C CA . PHE A 1 229 ? 6.321 -7.142 3.715 1.00 95.94 229 PHE A CA 1
ATOM 1829 C C . PHE A 1 229 ? 6.985 -8.506 3.948 1.00 95.94 229 PHE A C 1
ATOM 1831 O O . PHE A 1 229 ? 8.084 -8.547 4.499 1.00 95.94 229 PHE A O 1
ATOM 1838 N N . GLU A 1 230 ? 6.351 -9.592 3.496 1.00 95.06 230 GLU A N 1
ATOM 1839 C CA . GLU A 1 230 ? 6.839 -10.970 3.634 1.00 95.06 230 GLU A CA 1
ATOM 1840 C C . GLU A 1 230 ? 8.229 -11.162 3.009 1.00 95.06 230 GLU A C 1
ATOM 1842 O O . GLU A 1 230 ? 9.120 -11.712 3.653 1.00 95.06 230 GLU A O 1
ATOM 1847 N N . ASP A 1 231 ? 8.468 -10.593 1.826 1.00 92.81 231 ASP A N 1
ATOM 1848 C CA . ASP A 1 231 ? 9.787 -10.627 1.182 1.00 92.81 231 ASP A CA 1
ATOM 1849 C C . ASP A 1 231 ? 10.817 -9.715 1.867 1.00 92.81 231 ASP A C 1
ATOM 1851 O O . ASP A 1 231 ? 12.026 -9.974 1.863 1.00 92.81 231 ASP A O 1
ATOM 1855 N N . LYS A 1 232 ? 10.352 -8.591 2.415 1.00 94.38 232 LYS A N 1
ATOM 1856 C CA . LYS A 1 232 ? 11.212 -7.499 2.880 1.00 94.38 232 LYS A CA 1
ATOM 1857 C C . LYS A 1 232 ? 11.780 -7.749 4.271 1.00 94.38 232 LYS A C 1
ATOM 1859 O O . LYS A 1 232 ? 12.964 -7.480 4.496 1.00 94.38 232 LYS A O 1
ATOM 1864 N N . ILE A 1 233 ? 10.980 -8.331 5.166 1.00 96.50 233 ILE A N 1
ATOM 1865 C CA . ILE A 1 233 ? 11.381 -8.627 6.549 1.00 96.50 233 ILE A CA 1
ATOM 1866 C C . ILE A 1 233 ? 12.555 -9.615 6.625 1.00 96.50 233 ILE A C 1
ATOM 1868 O O . ILE A 1 233 ? 13.374 -9.540 7.538 1.00 96.50 233 ILE A O 1
ATOM 1872 N N . LEU A 1 234 ? 12.709 -10.467 5.605 1.00 94.12 234 LEU A N 1
ATOM 1873 C CA . LEU A 1 234 ? 13.837 -11.393 5.468 1.00 94.12 234 LEU A CA 1
ATOM 1874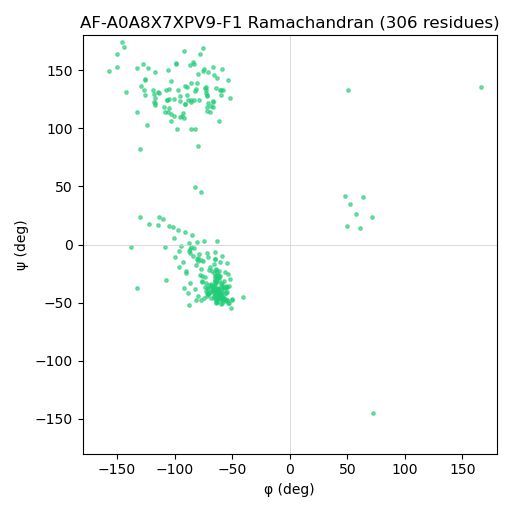 C C . LEU A 1 234 ? 15.170 -10.691 5.151 1.00 94.12 234 LEU A C 1
ATOM 1876 O O . LEU A 1 234 ? 16.236 -11.259 5.380 1.00 94.12 234 LEU A O 1
ATOM 1880 N N . LYS A 1 235 ? 15.124 -9.469 4.606 1.00 92.38 235 LYS A N 1
ATOM 1881 C CA . LYS A 1 235 ? 16.301 -8.710 4.141 1.00 92.38 235 LYS A CA 1
ATOM 1882 C C . LYS A 1 235 ? 16.646 -7.531 5.048 1.00 92.38 235 LYS A C 1
ATOM 1884 O O . LYS A 1 235 ? 17.801 -7.120 5.126 1.00 92.38 235 LYS A O 1
ATOM 1889 N N . SER A 1 236 ? 15.640 -6.945 5.688 1.00 94.31 236 SER A N 1
ATOM 1890 C CA . SER A 1 236 ? 15.737 -5.677 6.404 1.00 94.31 236 SER A CA 1
ATOM 1891 C C . SER A 1 236 ? 15.079 -5.848 7.777 1.00 94.31 236 SER A C 1
ATOM 1893 O O . SER A 1 236 ? 13.876 -6.102 7.831 1.00 94.31 236 SER A O 1
ATOM 1895 N N . PRO A 1 237 ? 15.830 -5.782 8.891 1.00 96.44 237 PRO A N 1
ATOM 1896 C CA . PRO A 1 237 ? 15.287 -6.117 10.203 1.00 96.44 237 PRO A CA 1
ATOM 1897 C C . PRO A 1 237 ? 14.288 -5.063 10.688 1.00 96.44 237 PRO A C 1
ATOM 1899 O O . PRO A 1 237 ? 14.446 -3.866 10.427 1.00 96.44 237 PRO A O 1
ATOM 1902 N N . LEU A 1 238 ? 13.287 -5.495 11.461 1.00 97.94 238 LEU A N 1
ATOM 1903 C CA . LEU A 1 238 ? 12.262 -4.605 12.016 1.00 97.94 238 LEU A CA 1
ATOM 1904 C C . LEU A 1 238 ? 12.853 -3.534 12.950 1.00 97.94 238 LEU A C 1
ATOM 1906 O O . LEU A 1 238 ? 12.281 -2.452 13.097 1.00 97.94 238 LEU A O 1
ATOM 1910 N N . THR A 1 239 ? 14.036 -3.796 13.513 1.00 97.75 239 THR A N 1
ATOM 1911 C CA . THR A 1 239 ? 14.777 -2.881 14.392 1.00 97.75 239 THR A CA 1
ATOM 1912 C C . THR A 1 239 ? 15.164 -1.551 13.750 1.00 97.75 239 THR A C 1
ATOM 1914 O O . THR A 1 239 ? 15.466 -0.601 14.466 1.00 97.75 239 THR A O 1
ATOM 1917 N N . ILE A 1 240 ? 15.098 -1.436 12.419 1.00 95.88 240 ILE A N 1
ATOM 1918 C CA . ILE A 1 240 ? 15.228 -0.146 11.719 1.00 95.88 240 ILE A CA 1
ATOM 1919 C C . ILE A 1 240 ? 14.096 0.811 12.113 1.00 95.88 240 ILE A C 1
ATOM 1921 O O . ILE A 1 240 ? 14.322 2.012 12.242 1.00 95.88 240 ILE A O 1
ATOM 1925 N N . CYS A 1 241 ? 12.884 0.282 12.293 1.00 97.06 241 CYS A N 1
ATOM 1926 C CA . CYS A 1 241 ? 11.729 1.055 12.739 1.00 97.06 241 CYS A CA 1
ATOM 1927 C C . CYS A 1 241 ? 11.577 1.039 14.260 1.00 97.06 241 CYS A C 1
ATOM 1929 O O . CYS A 1 241 ? 11.154 2.028 14.842 1.00 97.06 241 CYS A O 1
ATOM 1931 N N . PHE A 1 242 ? 11.871 -0.093 14.895 1.00 97.75 242 PHE A N 1
ATOM 1932 C CA . PHE A 1 242 ? 11.636 -0.305 16.323 1.00 97.75 242 PHE A CA 1
ATOM 1933 C C . PHE A 1 242 ? 12.907 -0.847 16.976 1.00 97.75 242 PHE A C 1
ATOM 1935 O O . PHE A 1 242 ? 13.041 -2.064 17.116 1.00 97.75 242 PHE A O 1
ATOM 1942 N N . PRO A 1 243 ? 13.879 0.012 17.335 1.00 97.56 243 PRO A N 1
ATOM 1943 C CA . PRO A 1 243 ? 15.152 -0.416 17.924 1.00 97.56 243 PRO A CA 1
ATOM 1944 C C . PRO A 1 243 ? 15.008 -1.313 19.165 1.00 97.56 243 PRO A C 1
ATOM 1946 O O . PRO A 1 243 ? 15.896 -2.106 19.465 1.00 97.56 243 PRO A O 1
ATOM 1949 N N . GLU A 1 244 ? 13.889 -1.192 19.874 1.00 96.94 244 GLU A N 1
ATOM 1950 C CA . GLU A 1 244 ? 13.499 -1.972 21.045 1.00 96.94 244 GLU A CA 1
ATOM 1951 C C . GLU A 1 244 ? 12.934 -3.368 20.724 1.00 96.94 244 GLU A C 1
ATOM 1953 O O . GLU A 1 244 ? 12.693 -4.153 21.641 1.00 96.94 244 GLU A O 1
ATOM 1958 N N . TYR A 1 245 ? 12.695 -3.693 19.451 1.00 98.12 245 TYR A N 1
ATOM 1959 C CA . TYR A 1 245 ? 12.185 -4.997 19.043 1.00 98.12 245 TYR A CA 1
ATOM 1960 C C . TYR A 1 245 ? 13.225 -6.097 19.279 1.00 98.12 245 TYR A C 1
ATOM 1962 O O . TYR A 1 245 ? 14.306 -6.091 18.693 1.00 98.12 245 TYR A O 1
ATOM 1970 N N . THR A 1 246 ? 12.874 -7.073 20.115 1.00 96.94 246 THR A N 1
ATOM 1971 C CA . THR A 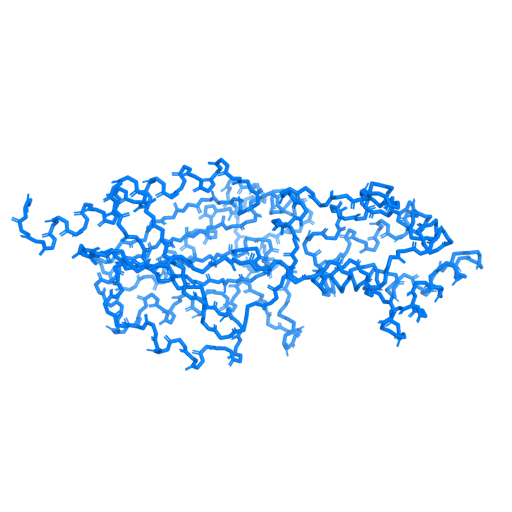1 246 ? 13.740 -8.208 20.478 1.00 96.94 246 THR A CA 1
ATOM 1972 C C . THR A 1 246 ? 13.294 -9.539 19.871 1.00 96.94 246 THR A C 1
ATOM 1974 O O . THR A 1 246 ? 13.954 -10.557 20.080 1.00 96.94 246 THR A O 1
ATOM 1977 N N . GLY A 1 247 ? 12.175 -9.550 19.139 1.00 96.12 247 GLY A N 1
ATOM 1978 C CA . GLY A 1 247 ? 11.654 -10.745 18.480 1.00 96.12 247 GLY A CA 1
ATOM 1979 C C . GLY A 1 247 ? 12.437 -11.124 17.214 1.00 96.12 247 GLY A C 1
ATOM 1980 O O . GLY A 1 247 ? 13.275 -10.358 16.730 1.00 96.12 247 GLY A O 1
ATOM 1981 N N . PRO A 1 248 ? 12.186 -12.318 16.658 1.00 96.75 248 PRO A N 1
ATOM 1982 C CA . PRO A 1 248 ? 12.814 -12.740 15.415 1.00 96.75 248 PRO A CA 1
ATOM 1983 C C . PRO A 1 248 ? 12.184 -12.023 14.210 1.00 96.75 248 PRO A C 1
ATOM 1985 O O . PRO A 1 248 ? 10.990 -11.760 14.184 1.00 96.75 248 PRO A O 1
ATOM 1988 N N . ASN A 1 249 ? 12.956 -11.777 13.148 1.00 95.06 249 ASN A N 1
ATOM 1989 C CA . ASN A 1 249 ? 12.447 -11.165 11.908 1.00 95.06 249 ASN A CA 1
ATOM 1990 C C . ASN A 1 249 ? 11.656 -12.163 11.033 1.00 95.06 249 ASN A C 1
ATOM 1992 O O . ASN A 1 249 ? 11.871 -12.251 9.824 1.00 95.06 249 ASN A O 1
ATOM 1996 N N . THR A 1 250 ? 10.768 -12.955 11.638 1.00 96.81 250 THR A N 1
ATOM 1997 C CA . THR A 1 250 ? 9.791 -13.752 10.889 1.00 96.81 250 THR A CA 1
ATOM 1998 C C . THR A 1 250 ? 8.588 -12.881 10.538 1.00 96.81 250 THR A C 1
ATOM 2000 O O . THR A 1 250 ? 8.286 -11.906 11.228 1.00 96.81 250 THR A O 1
ATOM 2003 N N . PHE A 1 251 ? 7.868 -13.247 9.476 1.00 96.69 251 PHE A N 1
ATOM 2004 C CA . PHE A 1 251 ? 6.634 -12.564 9.095 1.00 96.69 251 PHE A CA 1
ATOM 2005 C C . PHE A 1 251 ? 5.633 -12.494 10.263 1.00 96.69 251 PHE A C 1
ATOM 2007 O O . PHE A 1 251 ? 5.141 -11.417 10.594 1.00 96.69 251 PHE A O 1
ATOM 2014 N N . THR A 1 252 ? 5.370 -13.628 10.916 1.00 96.94 252 THR A N 1
ATOM 2015 C CA . THR A 1 252 ? 4.368 -13.740 11.984 1.00 96.94 252 THR A CA 1
ATOM 2016 C C . THR A 1 252 ? 4.720 -12.879 13.195 1.00 96.94 252 THR A C 1
ATOM 2018 O O . THR A 1 252 ? 3.882 -12.099 13.650 1.00 96.94 252 THR A O 1
ATOM 2021 N N . ASP A 1 253 ? 5.956 -12.975 13.693 1.00 98.06 253 ASP A N 1
ATOM 2022 C CA . ASP A 1 253 ? 6.393 -12.243 14.887 1.00 98.06 253 ASP A CA 1
ATOM 2023 C C . ASP A 1 253 ? 6.456 -10.732 14.635 1.00 98.06 253 ASP A C 1
ATOM 2025 O O . ASP A 1 253 ? 6.067 -9.930 15.489 1.00 98.06 253 ASP A O 1
ATOM 2029 N N . ALA A 1 254 ? 6.913 -10.330 13.448 1.00 98.19 254 ALA A N 1
ATOM 2030 C CA . ALA A 1 254 ? 7.016 -8.925 13.086 1.00 98.19 254 ALA A CA 1
ATOM 2031 C C . ALA A 1 254 ? 5.634 -8.282 12.883 1.00 98.19 254 ALA A C 1
ATOM 2033 O O . ALA A 1 254 ? 5.399 -7.173 13.368 1.00 98.19 254 ALA A O 1
ATOM 2034 N N . VAL A 1 255 ? 4.692 -8.973 12.224 1.00 98.06 255 VAL A N 1
ATOM 2035 C CA . VAL A 1 255 ? 3.313 -8.474 12.070 1.00 98.06 255 VAL A CA 1
ATOM 2036 C C . VAL A 1 255 ? 2.606 -8.385 13.418 1.00 98.06 255 VAL A C 1
ATOM 2038 O O . VAL A 1 255 ? 1.983 -7.360 13.687 1.00 98.06 255 VAL A O 1
ATOM 2041 N N . ALA A 1 256 ? 2.739 -9.398 14.281 1.00 98.12 256 ALA A N 1
ATOM 2042 C CA . ALA A 1 256 ? 2.154 -9.370 15.622 1.00 98.12 256 ALA A CA 1
ATOM 2043 C C . ALA A 1 256 ? 2.689 -8.189 16.448 1.00 98.12 256 ALA A C 1
ATOM 2045 O O . ALA A 1 256 ? 1.928 -7.488 17.119 1.00 98.12 256 ALA A O 1
ATOM 2046 N N . TYR A 1 257 ? 3.991 -7.909 16.345 1.00 98.50 257 TYR A N 1
ATOM 2047 C CA . TYR A 1 257 ? 4.578 -6.746 16.996 1.00 98.50 257 TYR A CA 1
ATOM 2048 C C . TYR A 1 257 ? 4.015 -5.438 16.436 1.00 98.50 257 TYR A C 1
ATOM 2050 O O . TYR A 1 257 ? 3.536 -4.608 17.209 1.00 98.50 257 TYR A O 1
ATOM 2058 N N . ILE A 1 258 ? 3.997 -5.262 15.110 1.00 98.50 258 ILE A N 1
ATOM 2059 C CA . ILE A 1 258 ? 3.437 -4.058 14.476 1.00 98.50 258 ILE A CA 1
ATOM 2060 C C . ILE A 1 258 ? 1.974 -3.866 14.888 1.00 98.50 258 ILE A C 1
ATOM 2062 O O . ILE A 1 258 ? 1.604 -2.764 15.285 1.00 98.50 258 ILE A O 1
ATOM 2066 N N . GLN A 1 259 ? 1.161 -4.923 14.861 1.00 98.31 259 GLN A N 1
ATOM 2067 C CA . GLN A 1 259 ? -0.224 -4.895 15.330 1.00 98.31 259 GLN A CA 1
ATOM 2068 C C . GLN A 1 259 ? -0.322 -4.339 16.758 1.00 98.31 259 GLN A C 1
ATOM 2070 O O . GLN A 1 259 ? -1.046 -3.367 16.982 1.00 98.31 259 GLN A O 1
ATOM 2075 N N . SER A 1 260 ? 0.482 -4.862 17.690 1.00 97.81 260 SER A N 1
ATOM 2076 C CA . SER A 1 260 ? 0.504 -4.384 19.080 1.00 97.81 260 SER A CA 1
ATOM 2077 C C . SER A 1 260 ? 0.877 -2.896 19.200 1.00 97.81 260 SER A C 1
ATOM 2079 O O . SER A 1 260 ? 0.344 -2.175 20.048 1.00 97.81 260 SER A O 1
ATOM 2081 N N . GLN A 1 261 ? 1.750 -2.392 18.317 1.00 98.38 261 GLN A N 1
ATOM 2082 C CA . GLN A 1 261 ? 2.142 -0.981 18.301 1.00 98.38 261 GLN A CA 1
ATOM 2083 C C . GLN A 1 261 ? 0.983 -0.059 17.912 1.00 98.38 261 GLN A C 1
ATOM 2085 O O . GLN A 1 261 ? 0.885 1.040 18.460 1.00 98.38 261 GLN A O 1
ATOM 2090 N N . TYR A 1 262 ? 0.100 -0.490 17.007 1.00 98.12 262 TYR A N 1
ATOM 2091 C CA . TYR A 1 262 ? -1.109 0.264 16.662 1.00 98.12 262 TYR A CA 1
ATOM 2092 C C . TYR A 1 262 ? -2.186 0.121 17.735 1.00 98.12 262 TYR A C 1
ATOM 2094 O O . TYR A 1 262 ? -2.715 1.129 18.196 1.00 98.12 262 TYR A O 1
ATOM 2102 N N . GLU A 1 263 ? -2.475 -1.100 18.183 1.00 96.38 263 GLU A N 1
ATOM 2103 C CA . GLU A 1 263 ? -3.512 -1.360 19.190 1.00 96.38 263 GLU A CA 1
ATOM 2104 C C . GLU A 1 263 ? -3.223 -0.634 20.512 1.00 96.38 263 GLU A C 1
ATOM 2106 O O . GLU A 1 263 ? -4.131 -0.056 21.108 1.00 96.38 263 GLU A O 1
ATOM 2111 N N . SER A 1 264 ? -1.950 -0.529 20.911 1.00 96.62 264 SER A N 1
ATOM 2112 C CA . SER A 1 264 ? -1.537 0.231 22.103 1.00 96.62 264 SER A CA 1
ATOM 2113 C C . SER A 1 264 ? -1.783 1.746 22.019 1.00 96.62 264 SER A C 1
ATOM 2115 O O . SER A 1 264 ? -1.685 2.436 23.035 1.00 96.62 264 SER A O 1
ATOM 2117 N N . LYS A 1 265 ? -2.105 2.300 20.838 1.00 97.19 265 LYS A N 1
ATOM 2118 C CA . LYS A 1 265 ? -2.496 3.716 20.702 1.00 97.19 265 LYS A CA 1
ATOM 2119 C C . LYS A 1 265 ? -3.941 3.974 21.099 1.00 97.19 265 LYS A C 1
ATOM 2121 O O . LYS A 1 265 ? -4.300 5.136 21.287 1.00 97.19 265 LYS A O 1
ATOM 2126 N N . ASN A 1 266 ? -4.761 2.939 21.240 1.00 95.88 266 ASN A N 1
ATOM 2127 C CA . ASN A 1 266 ? -6.127 3.097 21.705 1.00 95.88 266 ASN A CA 1
ATOM 2128 C C . ASN A 1 266 ? -6.159 3.432 23.195 1.00 95.88 266 ASN A C 1
ATOM 2130 O O . ASN A 1 266 ? -5.781 2.616 24.033 1.00 95.88 266 ASN A O 1
ATOM 2134 N N . LYS A 1 267 ? -6.628 4.634 23.530 1.00 94.06 267 LYS A N 1
ATOM 2135 C CA . LYS A 1 267 ? -6.765 5.079 24.926 1.00 94.06 267 LYS A CA 1
ATOM 2136 C C . LYS A 1 267 ? -8.182 4.876 25.465 1.00 94.06 267 LYS A C 1
ATOM 2138 O O . LYS A 1 267 ? -8.416 5.133 26.644 1.00 94.06 267 LYS A O 1
ATOM 2143 N N . SER A 1 268 ? -9.127 4.450 24.623 1.00 91.00 268 SER A N 1
ATOM 2144 C CA . SER A 1 268 ? -10.512 4.207 25.021 1.00 91.00 268 SER A CA 1
ATOM 2145 C C . SER A 1 268 ? -10.720 2.725 25.349 1.00 91.00 268 SER A C 1
ATOM 2147 O O . SER A 1 268 ? -10.512 1.885 24.475 1.00 91.00 268 SER A O 1
ATOM 2149 N N . PRO A 1 269 ? -11.187 2.381 26.564 1.00 84.81 269 PRO A N 1
ATOM 2150 C CA . PRO A 1 269 ? -11.460 0.991 26.932 1.00 84.81 269 PRO A CA 1
ATOM 2151 C C . PRO A 1 269 ? -12.667 0.402 26.188 1.00 84.81 269 PRO A C 1
ATOM 2153 O O . PRO A 1 269 ? -12.803 -0.812 26.117 1.00 84.81 269 PRO A O 1
ATOM 2156 N N . ASN A 1 270 ? -13.535 1.256 25.637 1.00 84.06 270 ASN A N 1
ATOM 2157 C CA . ASN A 1 270 ? -14.778 0.846 24.979 1.00 84.06 270 ASN A CA 1
ATOM 2158 C C . ASN A 1 270 ? -14.657 0.811 23.451 1.00 84.06 270 ASN A C 1
ATOM 2160 O O . ASN A 1 270 ? -15.563 0.336 22.772 1.00 84.06 270 ASN A O 1
ATOM 2164 N N . LYS A 1 271 ? -13.567 1.354 22.897 1.00 87.25 271 LYS A N 1
ATOM 2165 C CA . LYS A 1 271 ? -13.348 1.366 21.455 1.00 87.25 271 LYS A CA 1
ATOM 2166 C C . LYS A 1 271 ? -12.695 0.065 21.031 1.00 87.25 271 LYS A C 1
ATOM 2168 O O . LYS A 1 271 ? -11.602 -0.256 21.485 1.00 87.25 271 LYS A O 1
ATOM 2173 N N . GLU A 1 272 ? -13.324 -0.631 20.100 1.00 83.75 272 GLU A N 1
ATOM 2174 C CA . GLU A 1 272 ? -12.764 -1.837 19.500 1.00 83.75 272 GLU A CA 1
ATOM 2175 C C . GLU A 1 272 ? -11.952 -1.489 18.243 1.00 83.75 272 GLU A C 1
ATOM 2177 O O . GLU A 1 272 ? -12.378 -0.678 17.409 1.00 83.75 272 GLU A O 1
ATOM 2182 N N . ILE A 1 273 ? -10.774 -2.111 18.120 1.00 91.00 273 ILE A N 1
ATOM 2183 C CA . ILE A 1 273 ? -9.953 -2.098 16.907 1.00 91.00 273 ILE A CA 1
ATOM 2184 C C . ILE A 1 273 ? -10.002 -3.493 16.290 1.00 91.00 273 ILE A C 1
ATOM 2186 O O . ILE A 1 273 ? -9.561 -4.466 16.898 1.00 91.00 273 ILE A O 1
ATOM 2190 N N . TYR A 1 274 ? -10.516 -3.573 15.069 1.00 90.31 274 TYR A N 1
ATOM 2191 C CA . TYR A 1 274 ? -10.625 -4.806 14.301 1.00 90.31 274 TYR A CA 1
ATOM 2192 C C . TYR A 1 274 ? -9.460 -4.906 13.324 1.00 90.31 274 TYR A C 1
ATOM 2194 O O . TYR A 1 274 ? -9.470 -4.270 12.268 1.00 90.31 274 TYR A O 1
ATOM 2202 N N . THR A 1 275 ? -8.434 -5.670 13.688 1.00 93.06 275 THR A N 1
ATOM 2203 C CA . THR A 1 275 ? -7.213 -5.776 12.886 1.00 93.06 275 THR A CA 1
ATOM 2204 C C . THR A 1 275 ? -7.303 -6.902 11.856 1.00 93.06 275 THR A C 1
ATOM 2206 O O . THR A 1 275 ? -7.575 -8.052 12.194 1.00 93.06 275 THR A O 1
ATOM 2209 N N . HIS A 1 276 ? -7.005 -6.585 10.596 1.00 91.69 276 HIS A N 1
ATOM 2210 C CA . HIS A 1 276 ? -6.911 -7.544 9.498 1.00 91.69 276 HIS A CA 1
ATOM 2211 C C . HIS A 1 276 ? -5.599 -7.371 8.741 1.00 91.69 276 HIS A C 1
ATOM 2213 O O . HIS A 1 276 ? -5.204 -6.258 8.402 1.00 91.69 276 HIS A O 1
ATOM 2219 N N . ILE A 1 277 ? -4.939 -8.482 8.420 1.00 93.12 277 ILE A N 1
ATOM 2220 C CA . ILE A 1 277 ? -3.775 -8.480 7.533 1.00 93.12 277 ILE A CA 1
ATOM 2221 C C . ILE A 1 277 ? -4.282 -8.569 6.096 1.00 93.12 277 ILE A C 1
ATOM 2223 O O . ILE A 1 277 ? -4.992 -9.517 5.748 1.00 93.12 277 ILE A O 1
ATOM 2227 N N . THR A 1 278 ? -3.916 -7.595 5.263 1.00 91.38 278 THR A N 1
ATOM 2228 C CA . THR A 1 278 ? -4.486 -7.461 3.922 1.00 91.38 278 THR A CA 1
ATOM 2229 C C . THR A 1 278 ? -3.445 -7.372 2.809 1.00 91.38 278 THR A C 1
ATOM 2231 O O . THR A 1 278 ? -2.313 -6.911 2.985 1.00 91.38 278 THR A O 1
ATOM 2234 N N . CYS A 1 279 ? -3.868 -7.766 1.614 1.00 89.12 279 CYS A N 1
ATOM 2235 C CA . CYS A 1 279 ? -3.249 -7.393 0.355 1.00 89.12 279 CYS A CA 1
ATOM 2236 C C . CYS A 1 279 ? -4.326 -6.735 -0.509 1.00 89.12 279 CYS A C 1
ATOM 2238 O O . CYS A 1 279 ? -5.165 -7.409 -1.090 1.00 89.12 279 CYS A O 1
ATOM 2240 N N . ALA A 1 280 ? -4.311 -5.405 -0.610 1.00 83.44 280 ALA A N 1
ATOM 2241 C CA . ALA A 1 280 ? -5.333 -4.660 -1.354 1.00 83.44 280 ALA A CA 1
ATOM 2242 C C . ALA A 1 280 ? -5.353 -4.940 -2.865 1.00 83.44 280 ALA A C 1
ATOM 2244 O O . ALA A 1 280 ? -6.287 -4.528 -3.547 1.00 83.44 280 ALA A O 1
ATOM 2245 N N . THR A 1 281 ? -4.323 -5.609 -3.389 1.00 83.19 281 THR A N 1
ATOM 2246 C CA . THR A 1 281 ? -4.282 -6.055 -4.788 1.00 83.19 281 THR A CA 1
ATOM 2247 C C . THR A 1 281 ? -4.765 -7.494 -4.975 1.00 83.19 281 THR A C 1
ATOM 2249 O O . THR A 1 281 ? -4.804 -7.962 -6.106 1.00 83.19 281 THR A O 1
ATOM 2252 N N . ASP A 1 282 ? -5.141 -8.174 -3.888 1.00 84.44 282 ASP A N 1
ATOM 2253 C CA . ASP A 1 282 ? -5.796 -9.481 -3.878 1.00 84.44 282 ASP A CA 1
ATOM 2254 C C . ASP A 1 282 ? -7.291 -9.284 -3.582 1.00 84.44 282 ASP A C 1
ATOM 2256 O O . ASP A 1 282 ? -7.706 -8.970 -2.461 1.00 84.44 282 ASP A O 1
ATOM 2260 N N . THR A 1 283 ? -8.115 -9.451 -4.614 1.00 82.31 283 THR A N 1
ATOM 2261 C CA . THR A 1 283 ? -9.566 -9.246 -4.541 1.00 82.31 283 THR A CA 1
ATOM 2262 C C . THR A 1 283 ? -10.260 -10.242 -3.614 1.00 82.31 283 THR A C 1
ATOM 2264 O O . THR A 1 283 ? -11.225 -9.867 -2.948 1.00 82.31 283 THR A O 1
ATOM 2267 N N . ASN A 1 284 ? -9.750 -11.472 -3.488 1.00 81.12 284 ASN A N 1
ATOM 2268 C CA . ASN A 1 284 ? -10.321 -12.480 -2.592 1.00 81.12 284 ASN A CA 1
ATOM 2269 C C . ASN A 1 284 ? -10.069 -12.112 -1.128 1.00 81.12 284 ASN A C 1
ATOM 2271 O O . ASN A 1 284 ? -10.970 -12.213 -0.292 1.00 81.12 284 ASN A O 1
ATOM 2275 N N . ASN A 1 285 ? -8.853 -11.644 -0.824 1.00 79.81 285 ASN A N 1
ATOM 2276 C CA . ASN A 1 285 ? -8.515 -11.168 0.512 1.00 79.81 285 ASN A CA 1
ATOM 2277 C C . ASN A 1 285 ? -9.402 -9.985 0.922 1.00 79.81 285 ASN A C 1
ATOM 2279 O O . ASN A 1 285 ? -9.958 -9.995 2.019 1.00 79.81 285 ASN A O 1
ATOM 2283 N N . ILE A 1 286 ? -9.582 -9.001 0.037 1.00 78.06 286 ILE A N 1
ATOM 2284 C CA . ILE A 1 286 ? -10.428 -7.840 0.332 1.00 78.06 286 ILE A CA 1
ATOM 2285 C C . ILE A 1 286 ? -11.898 -8.224 0.470 1.00 78.06 286 ILE A C 1
ATOM 2287 O O . ILE A 1 286 ? -12.550 -7.711 1.375 1.00 78.06 286 ILE A O 1
ATOM 2291 N N . GLN A 1 287 ? -12.411 -9.148 -0.344 1.00 79.81 287 GLN A N 1
ATOM 2292 C CA . GLN A 1 287 ? -13.787 -9.626 -0.213 1.00 79.81 287 GLN A CA 1
ATOM 2293 C C . GLN A 1 287 ? -14.035 -10.238 1.174 1.00 79.81 287 GLN A C 1
ATOM 2295 O O . GLN A 1 287 ? -14.953 -9.816 1.873 1.00 79.81 287 GLN A O 1
ATOM 2300 N N . PHE A 1 288 ? -13.164 -11.152 1.615 1.00 74.38 288 PHE A N 1
ATOM 2301 C CA . PHE A 1 288 ? -13.267 -11.782 2.935 1.00 74.38 288 PHE A CA 1
ATOM 2302 C C . PHE A 1 288 ? -13.194 -10.764 4.081 1.00 74.38 288 PHE A C 1
ATOM 2304 O O . PHE A 1 288 ? -13.951 -10.833 5.050 1.00 74.38 288 PHE A O 1
ATOM 2311 N N . VAL A 1 289 ? -12.282 -9.800 3.972 1.00 74.56 289 VAL A N 1
ATOM 2312 C CA . VAL A 1 289 ? -12.114 -8.761 4.989 1.00 74.56 289 VAL A CA 1
ATOM 2313 C C . VAL A 1 289 ? -13.325 -7.831 5.016 1.00 74.56 289 VAL A C 1
ATOM 2315 O O . VAL A 1 289 ? -13.804 -7.484 6.092 1.00 74.56 289 VAL A O 1
ATOM 2318 N N . PHE A 1 290 ? -13.865 -7.465 3.853 1.00 78.00 290 PHE A N 1
ATOM 2319 C CA . PHE A 1 290 ? -15.056 -6.627 3.762 1.00 78.00 290 PHE A CA 1
ATOM 2320 C C . PHE A 1 290 ? -16.300 -7.334 4.316 1.00 78.00 290 PHE A C 1
ATOM 2322 O O . PHE A 1 290 ? -17.132 -6.701 4.969 1.00 78.00 290 PHE A O 1
ATOM 2329 N N . ASP A 1 291 ? -16.399 -8.649 4.124 1.00 81.44 291 ASP A N 1
ATOM 2330 C CA . ASP A 1 291 ? -17.425 -9.483 4.742 1.00 81.44 291 ASP A CA 1
ATOM 2331 C C . ASP A 1 291 ? -17.364 -9.434 6.273 1.00 81.44 291 ASP A C 1
ATOM 2333 O O . ASP A 1 291 ? -18.374 -9.121 6.906 1.00 81.44 291 ASP A O 1
ATOM 2337 N N . ALA A 1 292 ? -16.182 -9.657 6.855 1.00 72.62 292 ALA A N 1
ATOM 2338 C CA . ALA A 1 292 ? -15.976 -9.607 8.304 1.00 72.62 292 ALA A CA 1
ATOM 2339 C C . ALA A 1 292 ? -16.256 -8.208 8.886 1.00 72.62 292 ALA A C 1
ATOM 2341 O O . ALA A 1 292 ? -16.912 -8.067 9.919 1.00 72.62 292 ALA A O 1
ATOM 2342 N N . VAL A 1 293 ? -15.811 -7.165 8.184 1.00 74.12 293 VAL A N 1
ATOM 2343 C CA . VAL A 1 293 ? -16.076 -5.762 8.523 1.00 74.12 293 VAL A CA 1
ATOM 2344 C C . VAL A 1 293 ? -17.570 -5.453 8.510 1.00 74.12 293 VAL A C 1
ATOM 2346 O O . VAL A 1 293 ? -18.069 -4.771 9.406 1.00 74.12 293 VAL A O 1
ATOM 2349 N N . THR A 1 294 ? -18.292 -5.954 7.508 1.00 79.81 294 THR A N 1
ATOM 2350 C CA . THR A 1 294 ? -19.736 -5.740 7.384 1.00 79.81 294 THR A CA 1
ATOM 2351 C C . THR A 1 294 ? -20.474 -6.333 8.579 1.00 79.81 294 THR A C 1
ATOM 2353 O O . THR A 1 294 ? -21.318 -5.658 9.164 1.00 79.81 294 THR A O 1
ATOM 2356 N N . ASP A 1 295 ? -20.120 -7.550 8.991 1.00 77.31 295 ASP A N 1
ATOM 2357 C CA . ASP A 1 295 ? -20.776 -8.225 10.114 1.00 77.31 295 ASP A CA 1
ATOM 2358 C C . ASP A 1 295 ? -20.548 -7.469 11.442 1.00 77.31 295 ASP A C 1
ATOM 2360 O O . ASP A 1 295 ? -21.482 -7.294 12.229 1.00 77.31 295 ASP A O 1
ATOM 2364 N N . VAL A 1 296 ? -19.345 -6.922 11.647 1.00 72.06 296 VAL A N 1
ATOM 2365 C CA . VAL A 1 296 ? -19.004 -6.057 12.792 1.00 72.06 296 VAL A CA 1
ATOM 2366 C C . VAL A 1 296 ? -19.805 -4.751 12.786 1.00 72.06 296 VAL A C 1
ATOM 2368 O O . VAL A 1 296 ? -20.394 -4.371 13.801 1.00 72.06 296 VAL A O 1
ATOM 2371 N N . ILE A 1 297 ? -19.856 -4.068 11.638 1.00 73.75 297 ILE A N 1
ATOM 2372 C CA . ILE A 1 297 ? -20.598 -2.810 11.479 1.00 73.75 297 ILE A CA 1
ATOM 2373 C C . ILE A 1 297 ? -22.090 -3.030 11.762 1.00 73.75 297 ILE A C 1
ATOM 2375 O O . ILE A 1 297 ? -22.716 -2.228 12.459 1.00 73.75 297 ILE A O 1
ATOM 2379 N N . ILE A 1 298 ? -22.661 -4.131 11.265 1.00 74.00 298 ILE A N 1
ATOM 2380 C CA . ILE A 1 298 ? -24.058 -4.502 11.520 1.00 74.00 298 ILE A CA 1
ATOM 2381 C C . ILE A 1 298 ? -24.285 -4.758 13.010 1.00 74.00 298 ILE A C 1
ATOM 2383 O O . ILE A 1 298 ? -25.224 -4.204 13.580 1.00 74.00 298 ILE A O 1
ATOM 2387 N N . ALA A 1 299 ? -23.437 -5.565 13.652 1.00 71.69 299 ALA A N 1
ATOM 2388 C CA . ALA A 1 299 ? -23.585 -5.898 15.067 1.00 71.69 299 ALA A CA 1
ATOM 2389 C C . ALA A 1 299 ? -23.544 -4.650 15.967 1.00 71.69 299 ALA A C 1
ATOM 2391 O O . ALA A 1 299 ? -24.313 -4.552 16.927 1.00 71.69 299 ALA A O 1
ATOM 2392 N N . ASN A 1 300 ? -22.689 -3.676 15.643 1.00 70.31 300 ASN A N 1
ATOM 2393 C CA . ASN A 1 300 ? -22.595 -2.423 16.394 1.00 70.31 300 ASN A CA 1
ATOM 2394 C C . ASN A 1 300 ? -23.794 -1.502 16.146 1.00 70.31 300 ASN A C 1
ATOM 2396 O O . ASN A 1 300 ? -24.334 -0.950 17.106 1.00 70.31 300 ASN A O 1
ATOM 2400 N N . ASN A 1 301 ? -24.284 -1.410 14.906 1.00 67.12 301 ASN A N 1
ATOM 2401 C CA . ASN A 1 301 ? -25.520 -0.682 14.607 1.00 67.12 301 ASN A CA 1
ATOM 2402 C C . ASN A 1 301 ? -26.736 -1.284 15.335 1.00 67.12 301 ASN A C 1
ATOM 2404 O O . ASN A 1 301 ? -27.541 -0.547 15.899 1.00 67.12 301 ASN A O 1
ATOM 2408 N N . LEU A 1 302 ? -26.856 -2.616 15.381 1.00 65.00 302 LEU A N 1
ATOM 2409 C CA . LEU A 1 302 ? -27.955 -3.293 16.081 1.00 65.00 302 LEU A CA 1
ATOM 2410 C C . LEU A 1 302 ? -27.907 -3.071 17.602 1.00 65.00 302 LEU A C 1
ATOM 2412 O O . LEU A 1 302 ? -28.951 -2.802 18.202 1.00 65.00 302 LEU A O 1
ATOM 2416 N N . ARG A 1 303 ? -26.713 -3.113 18.215 1.00 66.19 303 ARG A N 1
ATOM 2417 C CA . ARG A 1 303 ? -26.516 -2.749 19.632 1.00 66.19 303 ARG A CA 1
ATOM 2418 C C . ARG A 1 303 ? -26.889 -1.289 19.901 1.00 66.19 303 ARG A C 1
ATOM 2420 O O . ARG A 1 303 ? -27.601 -1.013 20.862 1.00 66.19 303 ARG A O 1
ATOM 2427 N N . GLY A 1 304 ? -26.478 -0.364 19.031 1.00 61.25 304 GLY A N 1
ATOM 2428 C CA . GLY A 1 304 ? -26.818 1.061 19.140 1.00 61.25 304 GLY A CA 1
ATOM 2429 C C . GLY A 1 304 ? -28.322 1.355 19.050 1.00 61.25 304 GLY A C 1
ATOM 2430 O O . GLY A 1 304 ? -28.794 2.326 19.637 1.00 61.25 304 GLY A O 1
ATOM 2431 N N . CYS A 1 305 ? -29.092 0.497 18.372 1.00 58.00 305 CYS A N 1
ATOM 2432 C CA . CYS A 1 305 ? -30.553 0.584 18.296 1.00 58.00 305 CYS A CA 1
ATOM 2433 C C . CYS A 1 305 ? -31.297 -0.133 19.443 1.00 58.00 305 CYS A C 1
ATOM 2435 O O . CYS A 1 305 ? -32.528 -0.134 19.440 1.00 58.00 305 CYS A O 1
ATOM 2437 N N . GLY A 1 306 ? -30.594 -0.747 20.405 1.00 47.34 306 GLY A N 1
ATOM 2438 C CA . GLY A 1 306 ? -31.209 -1.468 21.529 1.00 47.34 306 GLY A CA 1
ATOM 2439 C C . GLY A 1 306 ? -31.879 -2.793 21.144 1.00 47.34 306 GLY A C 1
ATOM 2440 O O . GLY A 1 306 ? -32.790 -3.242 21.836 1.00 47.34 306 GLY A O 1
ATOM 2441 N N . LEU A 1 307 ? -31.466 -3.404 20.027 1.00 54.53 307 LEU A N 1
ATOM 2442 C CA . LEU A 1 307 ? -31.998 -4.684 19.537 1.00 54.53 307 LEU A CA 1
ATOM 2443 C C . LEU A 1 307 ? -31.224 -5.911 20.065 1.00 54.53 307 LEU A C 1
ATOM 2445 O O . LEU A 1 307 ? -31.455 -7.019 19.581 1.00 54.53 307 LEU A O 1
ATOM 2449 N N . TYR A 1 308 ? -30.332 -5.716 21.044 1.00 44.12 308 TYR A N 1
ATOM 2450 C CA . TYR A 1 308 ? -29.572 -6.745 21.762 1.00 44.12 308 TYR A 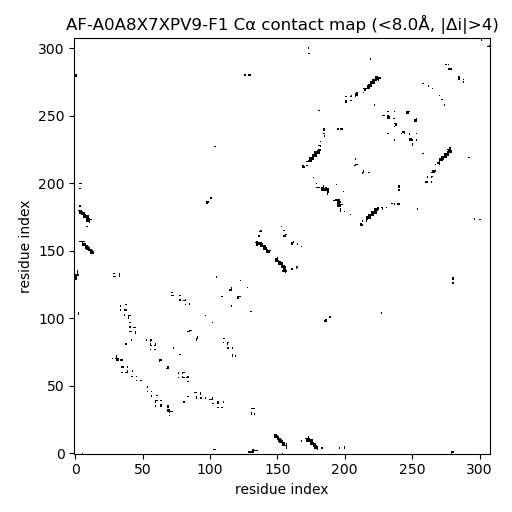CA 1
ATOM 2451 C C . TYR A 1 308 ? -29.285 -6.312 23.200 1.00 44.12 308 TYR A C 1
ATOM 2453 O O . TYR A 1 308 ? -29.004 -5.107 23.392 1.00 44.12 308 TYR A O 1
#

Nearest PDB structures (foldseek):
  3c7k-assembly2_C  TM=9.710E-01  e=3.304E-34  Mus musculus
  2ihb-assembly1_A  TM=9.565E-01  e=4.019E-32  Homo sapiens
  4paq-assembly1_A  TM=9.515E-01  e=6.643E-31  Rattus norvegicus
  1svk-assembly1_A  TM=9.498E-01  e=2.062E-30  Rattus norvegicus
  1fqj-assembly1_A  TM=9.576E-01  e=8.384E-30  Bos taurus

Organism: Polypterus senegalus (NCBI:txid55291)

Secondary structure (DSSP, 8-state):
---SS--EEEEEE----PPPPPPPP--GGGTTHHHHHHHHHHHHHHGGG--HHHHHHHHHHHHHHHTT-TTSPPPHHHHHHHHHHHT-HHHHHHHHTGGGS---TTHHHHHHTHHHHTSTT----HHHHHH------SEEEEEEEETTEEEEEEEE--STTTGGGGGGG-TT-SEEEEEEEGGGTT-B-TTTSSSBHHHHHHHHHHHHHT-GGGTT-EEEEEEE-HHHHHHHHTTS-GGGT-TT--S-S-HHHHHHHHHHHHHTT---TT--EEEEE--TT-HHHHHHHHHHHHHHHHHHHHHHTT--

Radius of gyration: 21.49 Å; Cα contacts (8 Å, |Δi|>4): 413; chains: 1; bounding box: 63×33×57 Å

Solvent-accessible surface area (backbone atoms only — not comparable to full-atom values): 17876 Å² total; per-residue (Å²): 130,58,56,96,48,43,34,45,32,37,36,31,75,60,93,80,85,87,79,86,85,79,84,83,78,84,67,83,74,67,70,21,59,56,56,47,56,42,50,43,58,49,48,68,75,47,62,93,78,64,58,73,76,56,50,55,36,50,46,52,56,47,52,37,55,75,66,65,54,37,64,54,84,64,50,74,68,55,45,53,29,52,53,56,49,62,72,30,69,65,47,47,51,47,53,76,47,39,60,82,53,88,65,57,90,49,39,62,66,53,65,76,37,41,74,62,66,52,36,95,83,54,72,85,48,71,65,54,58,48,56,48,66,71,87,63,75,59,75,47,79,46,78,50,76,57,97,92,39,44,38,39,39,35,47,41,22,59,48,83,89,36,53,81,59,51,72,82,62,54,73,80,49,55,31,37,40,40,38,37,41,56,58,26,42,67,27,52,33,88,91,69,68,66,53,43,37,40,60,53,43,49,54,50,46,35,56,54,61,63,26,79,83,32,59,90,35,38,35,35,36,31,45,19,42,44,72,59,26,57,66,41,37,75,78,46,61,63,43,74,61,36,75,85,61,81,73,62,60,45,63,68,58,45,50,55,49,53,49,50,63,55,61,70,44,56,82,52,95,83,50,58,72,49,75,42,83,31,36,81,74,37,66,67,56,44,50,56,50,51,52,55,50,47,56,52,55,49,54,52,54,40,46,76,71,65,77,105

Foldseek 3Di:
DPALAKWKKFKFWDDDDDDDDDDDDDPLQQQQVQQLVQLLFLLVVLPPDDDDVLNVLSVVSVVCVVVVVSRDQDDPSNLVSLLVLLPDPSSVVSVLVCQLDDHQPCRCVSSVCSVQCNDPPRDDDLLSVLSRDDFDAAWDWDWDADPNIIIIMITFGPDPVGVVRCVVPLPNGLAMEIEGALLQLSHADPVPRPHRRLVVSLVVLLCQLPPPSCLVHAYEYEDEPLVNNQVVLVPDPSCSNPVPDPDDSHSVSSVVVSVCSSVVSRPHPNHDYHYDYYYSSDPVRVVVSVVVVVVVSVVSVCVVVVVD

InterPro domains:
  IPR001019 Guanine nucleotide binding protein, alpha subunit [PF00503] (55-297)
  IPR001019 Guanine nucleotide binding protein, alpha subunit [PR00318] (122-144)
  IPR001019 Guanine nucleotide binding protein, alpha subunit [PR00318] (151-168)
  IPR001019 Guanine nucleotide binding protein, alpha subunit [PR00318] (173-201)
  IPR001019 Guanine nucleotide binding protein, alpha subunit [PR00318] (219-228)
  IPR001019 Guanine nucleotide binding protein, alpha subunit [PS51882] (1-308)
  IPR001019 Guanine nucleotide binding protein, alpha subunit [PTHR10218] (57-305)
  IPR001019 Guanine nucleotide binding protein, alpha subunit [SM00275] (15-307)
  IPR001019 Guanine nucleotide binding protein, alpha subunit [cd00066] (57-302)
  IPR001408 G-protein alpha subunit, group I [PR00441] (140-150)
  IPR001408 G-protein alpha subunit, group I [PR00441] (233-245)
  IPR001408 G-protein alpha subunit, group I [PR00441] (251-262)
  IPR001408 G-protein alpha subunit, group I [PR00441] (297-308)
  IPR011025 G protein alpha subunit, helical insertion [G3DSA:1.10.400.10] (57-135)
  IPR011025 G protein alpha subunit, helical insertion [SSF47895] (56-136)
  IPR027417 P-loop containing nucleoside triphosphate hydrolase [G3DSA:3.40.50.300] (136-297)
  IPR027417 P-loop containing nucleoside triphosphate hydrolase [SSF52540] (129-306)

pLDDT: mean 79.49, std 19.35, range [25.95, 98.5]

Sequence (308 aa):
MAETRSSWGVVQAGGAKPPSVPKYGVSRAASGHSKTITAHSIFSNYLPNTVEPKLADAKMVCDVVSRMEDTEPFSPELLTAMMRLWADSGIQECFNRSREYQLNDSAKYYLDSLDRIGAADYQPTEQDILRTRVKTTGIVETHFTFKNLHFRLFDVGGQRSERKKWIHCFEDVTAIIFCVALSGYDQVLHEDETTNRMHESLKLFDSICNNKWFTDTSIILFLNKRDIFEDKILKSPLTICFPEYTGPNTFTDAVAYIQSQYESKNKSPNKEIYTHITCATDTNNIQFVFDAVTDVIIANNLRGCGLY

Mean predicted aligned error: 9.67 Å